Protein AF-A0A914URK9-F1 (afdb_monomer_lite)

Sequence (230 aa):
AKKVTYDPRVRARSVTLAGEDFNPSGTLSGGSRGNRTALLEELNAVVENEEKVGDNQRRLNDLKASLNEMRTHRKRFEDLNRRRTELKAQLDVIIVNMQHNPAEVLRNEIAEIEAEIAEHRATVDGSAQERATLQTKIAELEDRKKNEKAFHEKEKKDAEKQLKTAEKAYEALKDGQKTSKATLDMLRQEVDTLRTSLEEDKQEVEAANEAVRQAVQKADDLKKDTLAAE

Organism: NCBI:txid2011161

Foldseek 3Di:
DVVQCCDPVRVDWDADPQGWTDHNVGDTDDDRPPDPVVVVVVVVVVVVVVVVVVVVVVVVVVVVVVVVVVVVVVVVVVVVVVVVVVVVVVVVVVVVCVCVPPVVVVVVVVVVVVVVVVVVVVVVVVVVVVVVVVVVVVVVVVVCVVCVV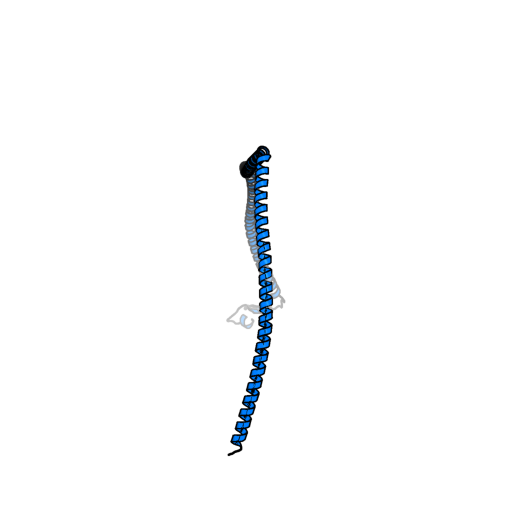VVVVVVVVVVVVVVVVVVVVVVVVVVVVVVVVVVVVVVVVVVVVVVVVVVVVVVVVVVVVVVVVVVVVVVVVVVVVVVVVD

InterPro domains:
  IPR036277 SMCs flexible hinge superfamily [SSF75553] (1-48)

Secondary structure (DSSP, 8-state):
-HHHHT-TTT---EE-TT--EE-TTS-EE----TTHHHHHHHHHHHHHHHHHHHHHHHHHHHHHHHHHHHHHHHHHHHHHHHHHHHHHHHHHHHHHHHHT-HHHHHHHHHHHHHHHHHHHHHHHHHHHHHHHHHHHHHHHHHHHHHTHHHHHHHHHHHHHHHHHHHHHHHHHHHHHHHHHHHHHHHHHHHHHHHHHHHHHHHHHHHHHHHHHHHHHHHHHHHHHHHHTT-

Structure (mmCIF, N/CA/C/O backbone):
data_AF-A0A914URK9-F1
#
_entry.id   AF-A0A914URK9-F1
#
loop_
_atom_site.group_PDB
_atom_site.id
_atom_site.type_symbol
_atom_site.label_atom_id
_atom_site.label_alt_id
_atom_site.label_comp_id
_atom_site.label_asym_id
_atom_site.label_entity_id
_atom_site.label_seq_id
_atom_site.pdbx_PDB_ins_code
_atom_site.Cartn_x
_atom_site.Cartn_y
_atom_site.Cartn_z
_atom_site.occupancy
_atom_site.B_iso_or_equiv
_atom_site.auth_seq_id
_atom_site.auth_comp_id
_atom_site.auth_asym_id
_atom_site.auth_atom_id
_atom_site.pdbx_PDB_model_num
ATOM 1 N N . ALA A 1 1 ? 38.500 -33.196 -89.914 1.00 77.31 1 ALA A N 1
ATOM 2 C CA . ALA A 1 1 ? 39.413 -32.082 -90.245 1.00 77.31 1 ALA A CA 1
ATOM 3 C C . ALA A 1 1 ? 39.926 -32.183 -91.683 1.00 77.31 1 ALA A C 1
ATOM 5 O O . ALA A 1 1 ? 39.300 -31.586 -92.542 1.00 77.31 1 ALA A O 1
ATOM 6 N N . LYS A 1 2 ? 40.935 -33.015 -92.001 1.00 80.81 2 LYS A N 1
ATOM 7 C CA . LYS A 1 2 ? 41.579 -33.076 -93.337 1.00 80.81 2 LYS A CA 1
ATOM 8 C C . LYS A 1 2 ? 40.625 -33.130 -94.546 1.00 80.81 2 LYS A C 1
ATOM 10 O O . LYS A 1 2 ? 40.794 -32.354 -95.477 1.00 80.81 2 LYS A O 1
ATOM 15 N N . LYS A 1 3 ? 39.615 -34.012 -94.527 1.00 83.25 3 LYS A N 1
ATOM 16 C CA . LYS A 1 3 ? 38.632 -34.120 -95.626 1.00 83.25 3 LYS A CA 1
ATOM 17 C C . LYS A 1 3 ? 37.820 -32.835 -95.831 1.00 83.25 3 LYS A C 1
ATOM 19 O O . LYS A 1 3 ? 37.539 -32.488 -96.961 1.00 83.25 3 LYS A O 1
ATOM 24 N N . VAL A 1 4 ? 37.479 -32.136 -94.749 1.00 85.19 4 VAL A N 1
ATOM 25 C CA . VAL A 1 4 ? 36.659 -30.913 -94.777 1.00 85.19 4 VAL A CA 1
ATOM 26 C C . VAL A 1 4 ? 37.500 -29.699 -95.181 1.00 85.19 4 VAL A C 1
ATOM 28 O O . VAL A 1 4 ? 37.052 -28.875 -95.969 1.00 85.19 4 VAL A O 1
ATOM 31 N N . THR A 1 5 ? 38.741 -29.604 -94.699 1.00 86.12 5 THR A N 1
ATOM 32 C CA . THR A 1 5 ? 39.645 -28.482 -95.005 1.00 86.12 5 THR A CA 1
ATOM 33 C C . THR A 1 5 ? 40.038 -28.415 -96.480 1.00 86.12 5 THR A C 1
ATOM 35 O O . THR A 1 5 ? 40.134 -27.323 -97.033 1.00 86.12 5 THR A O 1
ATOM 38 N N . TYR A 1 6 ? 40.271 -29.566 -97.118 1.00 84.75 6 TYR A N 1
ATOM 39 C CA . TYR A 1 6 ? 40.727 -29.639 -98.511 1.00 84.75 6 TYR A CA 1
ATOM 40 C C . TYR A 1 6 ? 39.606 -29.948 -99.514 1.00 84.75 6 TYR A C 1
ATOM 42 O O . TYR A 1 6 ? 39.887 -30.093 -100.703 1.00 84.75 6 TYR A O 1
ATOM 50 N N . ASP A 1 7 ? 38.348 -30.027 -99.066 1.00 87.12 7 ASP A N 1
ATOM 51 C CA . ASP A 1 7 ? 37.211 -30.097 -99.983 1.00 87.12 7 ASP A CA 1
ATOM 52 C C . ASP A 1 7 ? 37.105 -28.768 -100.763 1.00 87.12 7 ASP A C 1
ATOM 54 O O . ASP A 1 7 ? 37.028 -27.703 -100.132 1.00 87.12 7 ASP A O 1
ATOM 58 N N . PRO A 1 8 ? 37.096 -28.789 -102.112 1.00 81.62 8 PRO A N 1
ATOM 59 C CA . PRO A 1 8 ? 37.066 -27.583 -102.941 1.00 81.62 8 PRO A CA 1
ATOM 60 C C . PRO A 1 8 ? 35.863 -26.670 -102.689 1.00 81.62 8 PRO A C 1
ATOM 62 O O . PRO A 1 8 ? 35.952 -25.475 -102.962 1.00 81.62 8 PRO A O 1
ATOM 65 N N . ARG A 1 9 ? 34.747 -27.218 -102.187 1.00 86.12 9 ARG A N 1
ATOM 66 C CA . ARG A 1 9 ? 33.520 -26.462 -101.903 1.00 86.12 9 ARG A CA 1
ATOM 67 C C . ARG A 1 9 ? 33.527 -25.814 -100.520 1.00 86.12 9 ARG A C 1
ATOM 69 O O . ARG A 1 9 ? 32.792 -24.855 -100.322 1.00 86.12 9 ARG A O 1
ATOM 76 N N . VAL A 1 10 ? 34.318 -26.329 -99.574 1.00 85.00 10 VAL A N 1
ATOM 77 C CA . VAL A 1 10 ? 34.291 -25.884 -98.168 1.00 85.00 10 VAL A CA 1
ATOM 78 C C . VAL A 1 10 ? 35.500 -25.022 -97.811 1.00 85.00 10 VAL A C 1
ATOM 80 O O . VAL A 1 10 ? 35.311 -23.948 -97.251 1.00 85.00 10 VAL A O 1
ATOM 83 N N . ARG A 1 11 ? 36.730 -25.471 -98.118 1.00 81.56 11 ARG A N 1
ATOM 84 C CA . ARG A 1 11 ? 37.992 -24.737 -97.865 1.00 81.56 11 ARG A CA 1
ATOM 85 C C . ARG A 1 11 ? 38.027 -23.947 -96.538 1.00 81.56 11 ARG A C 1
ATOM 87 O O . ARG A 1 11 ? 38.400 -22.777 -96.511 1.00 81.56 11 ARG A O 1
ATOM 94 N N . ALA A 1 12 ? 37.675 -24.586 -95.422 1.00 86.00 12 ALA A N 1
ATOM 95 C CA . ALA A 1 12 ? 37.678 -23.958 -94.097 1.00 86.00 12 ALA A CA 1
ATOM 96 C C . ALA A 1 12 ? 38.857 -24.438 -93.236 1.00 86.00 12 ALA A C 1
ATOM 98 O O . ALA A 1 12 ? 39.153 -25.637 -93.190 1.00 86.00 12 ALA A O 1
ATOM 99 N N . ARG A 1 13 ? 39.506 -23.520 -92.504 1.00 86.75 13 ARG A N 1
ATOM 100 C CA . ARG A 1 13 ? 40.519 -23.875 -91.495 1.00 86.75 13 ARG A CA 1
ATOM 101 C C . ARG A 1 13 ? 39.876 -24.757 -90.428 1.00 86.75 13 ARG A C 1
ATOM 103 O O . ARG A 1 13 ? 38.805 -24.436 -89.922 1.00 86.75 13 ARG A O 1
ATOM 110 N N . SER A 1 14 ? 40.495 -25.888 -90.113 1.00 85.25 14 SER A N 1
ATOM 111 C CA . SER A 1 14 ? 39.971 -26.837 -89.127 1.00 85.25 14 SER A CA 1
ATOM 112 C C . SER A 1 14 ? 41.058 -27.214 -88.138 1.00 85.25 14 SER A C 1
ATOM 114 O O . SER A 1 14 ? 42.158 -27.569 -88.545 1.00 85.25 14 SER A O 1
ATOM 116 N N . VAL A 1 15 ? 40.725 -27.208 -86.852 1.00 82.38 15 VAL A N 1
ATOM 117 C CA . VAL A 1 15 ? 41.624 -27.652 -85.784 1.00 82.38 15 VAL A CA 1
ATOM 118 C C . VAL A 1 15 ? 41.083 -28.962 -85.211 1.00 82.38 15 VAL A C 1
ATOM 120 O O . VAL A 1 15 ? 39.877 -29.086 -84.995 1.00 82.38 15 VAL A O 1
ATOM 123 N N . THR A 1 16 ? 41.928 -29.978 -85.041 1.00 80.75 16 THR A N 1
ATOM 124 C CA . THR A 1 16 ? 41.516 -31.248 -84.412 1.00 80.75 16 THR A CA 1
ATOM 125 C C . THR A 1 16 ? 41.473 -31.112 -82.891 1.00 80.75 16 THR A C 1
ATOM 127 O O . THR A 1 16 ? 42.106 -30.227 -82.325 1.00 80.75 16 THR A O 1
ATOM 130 N N . LEU A 1 17 ? 40.769 -32.020 -82.203 1.00 76.94 17 LEU A N 1
ATOM 131 C CA . LEU A 1 17 ? 40.730 -32.051 -80.732 1.00 76.94 17 LEU A CA 1
ATOM 132 C C . LEU A 1 17 ? 42.132 -32.203 -80.104 1.00 76.94 17 LEU A C 1
ATOM 134 O O . LEU A 1 17 ? 42.376 -31.704 -79.014 1.00 76.94 17 LEU A O 1
ATOM 138 N N . ALA A 1 18 ? 43.067 -32.840 -80.819 1.00 73.06 18 ALA A N 1
ATOM 139 C CA . ALA A 1 18 ? 44.470 -32.970 -80.422 1.00 73.06 18 ALA A CA 1
ATOM 140 C C . ALA A 1 18 ? 45.316 -31.701 -80.691 1.00 73.06 18 ALA A C 1
ATOM 142 O O . ALA A 1 18 ? 46.506 -31.683 -80.385 1.00 73.06 18 ALA A O 1
ATOM 143 N N . GLY A 1 19 ? 44.724 -30.641 -81.257 1.00 74.81 19 GLY A N 1
ATOM 144 C CA . GLY A 1 19 ? 45.376 -29.351 -81.494 1.00 74.81 19 GLY A CA 1
ATOM 145 C C . GLY A 1 19 ? 46.138 -29.230 -82.817 1.00 74.81 19 GLY A C 1
ATOM 146 O O . GLY A 1 19 ? 46.915 -28.288 -82.975 1.00 74.81 19 GLY A O 1
ATOM 147 N N . GLU A 1 20 ? 45.934 -30.147 -83.767 1.00 79.50 20 GLU A N 1
ATOM 148 C CA . GLU A 1 20 ? 46.528 -30.046 -85.105 1.00 79.50 20 GLU A CA 1
ATOM 149 C C . GLU A 1 20 ? 45.736 -29.056 -85.960 1.00 79.50 20 GLU A C 1
ATOM 151 O O . GLU A 1 20 ? 44.512 -29.160 -86.071 1.00 79.50 20 GLU A O 1
ATOM 156 N N . ASP A 1 21 ? 46.434 -28.121 -86.595 1.00 83.81 21 ASP A N 1
ATOM 157 C CA . ASP A 1 21 ? 45.830 -27.071 -87.410 1.00 83.81 21 ASP A CA 1
ATOM 158 C C . ASP A 1 21 ? 45.952 -27.400 -88.902 1.00 83.81 21 ASP A C 1
ATOM 160 O O . ASP A 1 21 ? 47.055 -27.565 -89.435 1.00 83.81 21 ASP A O 1
ATOM 164 N N . PHE A 1 22 ? 44.805 -27.497 -89.571 1.00 82.19 22 PHE A N 1
ATOM 165 C CA . PHE A 1 22 ? 44.685 -27.756 -90.999 1.00 82.19 22 PHE A CA 1
ATOM 166 C C . PHE A 1 22 ? 44.226 -26.479 -91.702 1.00 82.19 22 PHE A C 1
ATOM 168 O O . PHE A 1 22 ? 43.088 -26.032 -91.526 1.00 82.19 22 PHE A O 1
ATOM 175 N N . ASN A 1 23 ? 45.095 -25.924 -92.548 1.00 85.12 23 ASN A N 1
ATOM 176 C CA . ASN A 1 23 ? 44.805 -24.746 -93.358 1.00 85.12 23 ASN A CA 1
ATOM 177 C C . ASN A 1 23 ? 44.586 -25.139 -94.840 1.00 85.12 23 ASN A C 1
ATOM 179 O O . ASN A 1 23 ? 45.409 -25.876 -95.389 1.00 85.12 23 ASN A O 1
ATOM 183 N N . PRO A 1 24 ? 43.535 -24.635 -95.521 1.00 82.94 24 PRO A N 1
ATOM 184 C CA . PRO A 1 24 ? 43.298 -24.872 -96.951 1.00 82.94 24 PRO A CA 1
ATOM 185 C C . PRO A 1 24 ? 44.474 -24.505 -97.867 1.00 82.94 24 PRO A C 1
ATOM 187 O O . PRO A 1 24 ? 44.585 -25.057 -98.960 1.00 82.94 24 PRO A O 1
ATOM 190 N N . SER A 1 25 ? 45.366 -23.614 -97.417 1.00 82.00 25 SER A N 1
ATOM 191 C CA . SER A 1 25 ? 46.597 -23.222 -98.120 1.00 82.00 25 SER A CA 1
ATOM 192 C C . SER A 1 25 ? 47.706 -24.289 -98.104 1.00 82.00 25 SER A C 1
ATOM 194 O O . SER A 1 25 ? 48.793 -24.043 -98.617 1.00 82.00 25 SER A O 1
ATOM 196 N N . GLY A 1 26 ? 47.464 -25.469 -97.521 1.00 72.75 26 GLY A N 1
ATOM 197 C CA . GLY A 1 26 ? 48.396 -26.605 -97.547 1.00 72.75 26 GLY A CA 1
ATOM 198 C C . GLY A 1 26 ? 49.393 -26.646 -96.388 1.00 72.75 26 GLY A C 1
ATOM 199 O O . GLY A 1 26 ? 50.239 -27.535 -96.334 1.00 72.75 26 GLY A O 1
ATOM 200 N N . THR A 1 27 ? 49.298 -25.717 -95.437 1.00 74.12 27 THR A N 1
ATOM 201 C CA . THR A 1 27 ? 50.119 -25.733 -94.223 1.00 74.12 27 THR A CA 1
ATOM 202 C C . THR A 1 27 ? 49.479 -26.654 -93.182 1.00 74.12 27 THR A C 1
ATOM 204 O O . THR A 1 27 ? 48.373 -26.390 -92.709 1.00 74.12 27 THR A O 1
ATOM 207 N N . LEU A 1 28 ? 50.181 -27.733 -92.829 1.00 72.00 28 LEU A N 1
ATOM 208 C CA . LEU A 1 28 ? 49.845 -28.614 -91.711 1.00 72.00 28 LEU A CA 1
ATOM 209 C C . LEU A 1 28 ? 50.834 -28.345 -90.577 1.00 72.00 28 LEU A C 1
ATOM 211 O O . LEU A 1 28 ? 52.013 -28.672 -90.700 1.00 72.00 28 LEU A O 1
ATOM 215 N N . SER A 1 29 ? 50.372 -27.758 -89.474 1.00 70.12 29 SER A N 1
ATOM 216 C CA . SER A 1 29 ? 51.196 -27.660 -88.266 1.00 70.12 29 SER A CA 1
ATOM 217 C C . SER A 1 29 ? 50.962 -28.911 -87.422 1.00 70.12 29 SER A C 1
ATOM 219 O O . SER A 1 29 ? 49.981 -29.002 -86.686 1.00 70.12 29 SER A O 1
ATOM 221 N N . GLY A 1 30 ? 51.833 -29.907 -87.603 1.00 62.69 30 GLY A N 1
ATOM 222 C CA . GLY A 1 30 ? 51.825 -31.165 -86.861 1.00 62.69 30 GLY A CA 1
ATOM 223 C C . GLY A 1 30 ? 52.974 -31.202 -85.862 1.00 62.69 30 GLY A C 1
ATOM 224 O O . GLY A 1 30 ? 54.133 -31.334 -86.243 1.00 62.69 30 GLY A O 1
ATOM 225 N N . GLY A 1 31 ? 52.655 -31.081 -84.580 1.00 63.09 31 GLY A N 1
ATOM 226 C CA . GLY A 1 31 ? 53.606 -31.248 -83.492 1.00 63.09 31 GLY A CA 1
ATOM 227 C C . GLY A 1 31 ? 52.843 -31.427 -82.193 1.00 63.09 31 GLY A C 1
ATOM 228 O O . GLY A 1 31 ? 52.039 -30.569 -81.835 1.00 63.09 31 GLY A O 1
ATOM 229 N N . SER A 1 32 ? 53.082 -32.542 -81.501 1.00 58.22 32 SER A N 1
ATOM 230 C CA . SER A 1 32 ? 52.500 -32.833 -80.190 1.00 58.22 32 SER A CA 1
ATOM 231 C C . SER A 1 32 ? 53.001 -31.815 -79.162 1.00 58.22 32 SER A C 1
ATOM 233 O O . SER A 1 32 ? 53.975 -32.050 -78.448 1.00 58.22 32 SER A O 1
ATOM 235 N N . ARG A 1 33 ? 52.341 -30.658 -79.079 1.00 59.72 33 ARG A N 1
ATOM 236 C CA . ARG A 1 33 ? 52.461 -29.757 -77.932 1.00 59.72 33 ARG A CA 1
ATOM 237 C C . ARG A 1 33 ? 51.463 -30.248 -76.893 1.00 59.72 33 ARG A C 1
ATOM 239 O O . ARG A 1 33 ? 50.328 -29.779 -76.852 1.00 59.72 33 ARG A O 1
ATOM 246 N N . GLY A 1 34 ? 51.878 -31.241 -76.108 1.00 60.41 34 GLY A N 1
ATOM 247 C CA . GLY A 1 34 ? 51.103 -31.696 -74.959 1.00 60.41 34 GLY A CA 1
ATOM 248 C C . GLY A 1 34 ? 50.767 -30.505 -74.058 1.00 60.41 34 GLY A C 1
ATOM 249 O O . GLY A 1 34 ? 51.631 -29.670 -73.795 1.00 60.41 34 GLY A O 1
ATOM 250 N N . ASN A 1 35 ? 49.515 -30.435 -73.606 1.00 59.50 35 ASN A N 1
ATOM 251 C CA . ASN A 1 35 ? 49.032 -29.534 -72.553 1.00 59.50 35 ASN A CA 1
ATOM 252 C C . ASN A 1 35 ? 48.717 -28.056 -72.867 1.00 59.50 35 ASN A C 1
ATOM 254 O O . ASN A 1 35 ? 48.683 -27.237 -71.954 1.00 59.50 35 ASN A O 1
ATOM 258 N N . ARG A 1 36 ? 48.356 -27.677 -74.103 1.00 62.00 36 ARG A N 1
ATOM 259 C CA . ARG A 1 36 ? 47.738 -26.343 -74.326 1.00 62.00 36 ARG A CA 1
ATOM 260 C C . ARG A 1 36 ? 46.361 -26.174 -73.665 1.00 62.00 36 ARG A C 1
ATOM 262 O O . ARG A 1 36 ? 45.993 -25.051 -73.341 1.00 62.00 36 ARG A O 1
ATOM 269 N N . THR A 1 37 ? 45.624 -27.264 -73.460 1.00 63.25 37 THR A N 1
ATOM 270 C CA . THR A 1 37 ? 44.297 -27.258 -72.823 1.00 63.25 37 THR A CA 1
ATOM 271 C C . THR A 1 37 ? 44.373 -26.841 -71.352 1.00 63.25 37 THR A C 1
ATOM 273 O O . THR A 1 37 ? 43.572 -26.021 -70.923 1.00 63.25 37 THR A O 1
ATOM 276 N N . ALA A 1 38 ? 45.403 -27.292 -70.626 1.00 73.50 38 ALA A N 1
ATOM 277 C CA . ALA A 1 38 ? 45.603 -26.973 -69.210 1.00 73.50 38 ALA A CA 1
ATOM 278 C C . ALA A 1 38 ? 45.794 -25.465 -68.955 1.00 73.50 38 ALA A C 1
ATOM 280 O O . ALA A 1 38 ? 45.244 -24.930 -68.003 1.00 73.50 38 ALA A O 1
ATOM 281 N N . LEU A 1 39 ? 46.496 -24.750 -69.844 1.00 82.19 39 LEU A N 1
ATOM 282 C CA . LEU A 1 39 ? 46.701 -23.302 -69.698 1.00 82.19 39 LEU A CA 1
ATOM 283 C C . LEU A 1 39 ? 45.403 -22.500 -69.906 1.00 82.19 39 LEU A C 1
ATOM 285 O O . LEU A 1 39 ? 45.195 -21.481 -69.256 1.00 82.19 39 LEU A O 1
ATOM 289 N N . LEU A 1 40 ? 44.528 -22.937 -70.819 1.00 84.50 40 LEU A N 1
ATOM 290 C CA . LEU A 1 40 ? 43.224 -22.294 -71.020 1.00 84.50 40 LEU A CA 1
ATOM 291 C C . LEU A 1 40 ? 42.261 -22.600 -69.868 1.00 84.50 40 LEU A C 1
ATOM 293 O O . LEU A 1 40 ? 41.486 -21.730 -69.487 1.00 84.50 40 LEU A O 1
ATOM 297 N N . GLU A 1 41 ? 42.328 -23.803 -69.295 1.00 86.00 41 GLU A N 1
ATOM 298 C CA . GLU A 1 41 ? 41.587 -24.162 -68.080 1.00 86.00 41 GLU A CA 1
ATOM 299 C C . GLU A 1 41 ? 42.050 -23.333 -66.873 1.00 86.00 41 GLU A C 1
ATOM 301 O O . GLU A 1 41 ? 41.216 -22.771 -66.165 1.00 86.00 41 GLU A O 1
ATOM 306 N N . GLU A 1 42 ? 43.363 -23.172 -66.682 1.00 87.75 42 GLU A N 1
ATOM 307 C CA . GLU A 1 42 ? 43.931 -22.286 -65.659 1.00 87.75 42 GLU A CA 1
ATOM 308 C C . GLU A 1 42 ? 43.533 -20.821 -65.887 1.00 87.75 42 GLU A C 1
ATOM 310 O O . GLU A 1 42 ? 43.149 -20.136 -64.941 1.00 87.75 42 GLU A O 1
ATOM 315 N N . LEU A 1 43 ? 43.561 -20.340 -67.136 1.00 91.12 43 LEU A N 1
ATOM 316 C CA . LEU A 1 43 ? 43.129 -18.983 -67.472 1.00 91.12 43 LEU A CA 1
ATOM 317 C C . LEU A 1 43 ? 41.639 -18.772 -67.174 1.00 91.12 43 LEU A C 1
ATOM 319 O O . LEU A 1 43 ? 41.281 -17.756 -66.584 1.00 91.12 43 LEU A O 1
ATOM 323 N N . ASN A 1 44 ? 40.781 -19.732 -67.527 1.00 90.38 44 ASN A N 1
ATOM 324 C CA . ASN A 1 44 ? 39.359 -19.681 -67.189 1.00 90.38 44 ASN A CA 1
ATOM 325 C C . ASN A 1 44 ? 39.156 -19.650 -65.668 1.00 90.38 44 ASN A C 1
ATOM 327 O O . ASN A 1 44 ? 38.374 -18.841 -65.177 1.00 90.38 44 ASN A O 1
ATOM 331 N N . ALA A 1 45 ? 39.907 -20.457 -64.910 1.00 92.69 45 ALA A N 1
ATOM 332 C CA . ALA A 1 45 ? 39.851 -20.439 -63.450 1.00 92.69 45 ALA A CA 1
ATOM 333 C C . ALA A 1 45 ? 40.287 -19.083 -62.864 1.00 92.69 45 ALA A C 1
ATOM 335 O O . ALA A 1 45 ? 39.700 -18.618 -61.887 1.00 92.69 45 ALA A O 1
ATOM 336 N N . VAL A 1 46 ? 41.293 -18.425 -63.453 1.00 94.44 46 VAL A N 1
ATOM 337 C CA . VAL A 1 46 ? 41.704 -17.067 -63.058 1.00 94.44 46 VAL A CA 1
ATOM 338 C C . VAL A 1 46 ? 40.592 -16.059 -63.339 1.00 94.44 46 VAL A C 1
ATOM 340 O O . VAL A 1 46 ? 40.237 -15.314 -62.430 1.00 94.44 46 VAL A O 1
ATOM 343 N N . VAL A 1 47 ? 39.995 -16.078 -64.535 1.00 94.88 47 VAL A N 1
ATOM 344 C CA . VAL A 1 47 ? 38.889 -15.175 -64.903 1.00 94.88 47 VAL A CA 1
ATOM 345 C C . VAL A 1 47 ? 37.691 -15.359 -63.966 1.00 94.88 47 VAL A C 1
ATOM 347 O O . VAL A 1 47 ? 37.187 -14.382 -63.416 1.00 94.88 47 VAL A O 1
ATOM 350 N N . GLU A 1 48 ? 37.281 -16.599 -63.687 1.00 95.69 48 GLU A N 1
ATOM 351 C CA . GLU A 1 48 ? 36.199 -16.875 -62.733 1.00 95.69 48 GLU A CA 1
ATOM 352 C C . GLU A 1 48 ? 36.517 -16.374 -61.318 1.00 95.69 48 GLU A C 1
ATOM 354 O O . GLU A 1 48 ? 35.634 -15.923 -60.585 1.00 95.69 48 GLU A O 1
ATOM 359 N N . ASN A 1 49 ? 37.775 -16.485 -60.888 1.00 95.19 49 ASN A N 1
ATOM 360 C CA . ASN A 1 49 ? 38.193 -15.996 -59.580 1.00 95.19 49 ASN A CA 1
ATOM 361 C C . ASN A 1 49 ? 38.229 -14.466 -59.532 1.00 95.19 49 ASN A C 1
ATOM 363 O O . ASN A 1 49 ? 37.834 -13.897 -58.516 1.00 95.19 49 ASN A O 1
ATOM 367 N N . GLU A 1 50 ? 38.635 -13.795 -60.609 1.00 95.81 50 GLU A N 1
ATOM 368 C CA . GLU A 1 50 ? 38.558 -12.336 -60.722 1.00 95.81 50 GLU A CA 1
ATOM 369 C C . GLU A 1 50 ? 37.109 -11.841 -60.654 1.00 95.81 50 GLU A C 1
ATOM 371 O O . GLU A 1 50 ? 36.820 -10.901 -59.907 1.00 95.81 50 GLU A O 1
ATOM 376 N N . GLU A 1 51 ? 36.177 -12.512 -61.337 1.00 96.19 51 GLU A N 1
ATOM 377 C CA . GLU A 1 51 ? 34.743 -12.213 -61.240 1.00 96.19 51 GLU A CA 1
ATOM 378 C C . GLU A 1 51 ? 34.228 -12.386 -59.804 1.00 96.19 51 GLU A C 1
ATOM 380 O O . GLU A 1 51 ? 33.608 -11.474 -59.249 1.00 96.19 51 GLU A O 1
ATOM 385 N N . LYS A 1 52 ? 34.566 -13.504 -59.143 1.00 96.81 52 LYS A N 1
ATOM 386 C CA . LYS A 1 52 ? 34.206 -13.752 -57.732 1.00 96.81 52 LYS A CA 1
ATOM 387 C C . LYS A 1 52 ? 34.783 -12.693 -56.794 1.00 96.81 52 LYS A C 1
ATOM 389 O O . LYS A 1 52 ? 34.112 -12.281 -55.846 1.00 96.81 52 LYS A O 1
ATOM 394 N N . VAL A 1 53 ? 36.019 -12.251 -57.021 1.00 97.06 53 VAL A N 1
ATOM 395 C CA . VAL A 1 53 ? 36.644 -11.171 -56.243 1.00 97.06 53 VAL A CA 1
ATOM 396 C C . VAL A 1 53 ? 35.892 -9.859 -56.459 1.00 97.06 53 VAL A C 1
ATOM 398 O O . VAL A 1 53 ? 35.582 -9.176 -55.481 1.00 97.06 53 VAL A O 1
ATOM 401 N N . GLY A 1 54 ? 35.533 -9.536 -57.703 1.00 97.06 54 GLY A N 1
ATOM 402 C CA . GLY A 1 54 ? 34.725 -8.364 -58.036 1.00 97.06 54 GLY A CA 1
ATOM 403 C C . GLY A 1 54 ? 33.366 -8.367 -57.332 1.00 97.06 54 GLY A C 1
ATOM 404 O O . GLY A 1 54 ? 32.993 -7.377 -56.695 1.00 97.06 54 GLY A O 1
ATOM 405 N N . ASP A 1 55 ? 32.657 -9.492 -57.369 1.00 97.19 55 ASP A N 1
ATOM 406 C CA . ASP A 1 55 ? 31.359 -9.656 -56.709 1.00 97.19 55 ASP A CA 1
ATOM 407 C C . ASP A 1 55 ? 31.462 -9.565 -55.185 1.00 97.19 55 ASP A C 1
ATOM 409 O O . ASP A 1 55 ? 30.669 -8.873 -54.539 1.00 97.19 55 ASP A O 1
ATOM 413 N N . ASN A 1 56 ? 32.468 -10.210 -54.590 1.00 97.25 56 ASN A N 1
ATOM 414 C CA . ASN A 1 56 ? 32.716 -10.118 -53.154 1.00 97.25 56 ASN A CA 1
ATOM 415 C C . ASN A 1 56 ? 33.061 -8.687 -52.732 1.00 97.25 56 ASN A C 1
ATOM 417 O O . ASN A 1 56 ? 32.589 -8.226 -51.692 1.00 97.25 56 ASN A O 1
ATOM 421 N N . GLN A 1 57 ? 33.827 -7.956 -53.544 1.00 97.19 57 GLN A N 1
ATOM 422 C CA . GLN A 1 57 ? 34.158 -6.562 -53.267 1.00 97.19 57 GLN A CA 1
ATOM 423 C C . GLN A 1 57 ? 32.919 -5.659 -53.331 1.00 97.19 57 GLN A C 1
ATOM 425 O O . GLN A 1 57 ? 32.769 -4.779 -52.480 1.00 97.19 57 GLN A O 1
ATOM 430 N N . ARG A 1 58 ? 32.008 -5.890 -54.287 1.00 97.19 58 ARG A N 1
ATOM 431 C CA . ARG A 1 58 ? 30.714 -5.187 -54.357 1.00 97.19 58 ARG A CA 1
ATOM 432 C C . ARG A 1 58 ? 29.874 -5.459 -53.112 1.00 97.19 58 ARG A C 1
ATOM 434 O O . ARG A 1 58 ? 29.521 -4.517 -52.412 1.00 97.19 58 ARG A O 1
ATOM 441 N N . ARG A 1 59 ? 29.682 -6.734 -52.752 1.00 97.31 59 ARG A N 1
ATOM 442 C CA . ARG A 1 59 ? 28.946 -7.130 -51.536 1.00 97.31 59 ARG A CA 1
ATOM 443 C C . ARG A 1 59 ? 29.543 -6.526 -50.268 1.00 97.31 59 ARG A C 1
ATOM 445 O O . ARG A 1 59 ? 28.814 -6.081 -49.387 1.00 97.31 59 ARG A O 1
ATOM 452 N N . LEU A 1 60 ? 30.871 -6.495 -50.165 1.00 97.38 60 LEU A N 1
ATOM 453 C CA . LEU A 1 60 ? 31.569 -5.887 -49.037 1.00 97.38 60 LEU A CA 1
ATOM 454 C C . LEU A 1 60 ? 31.315 -4.374 -48.965 1.00 97.38 60 LEU A C 1
ATOM 456 O O . LEU A 1 60 ? 31.142 -3.835 -47.872 1.00 97.38 60 LEU A O 1
ATOM 460 N N . ASN A 1 61 ? 31.282 -3.687 -50.106 1.00 97.19 61 ASN A N 1
ATOM 461 C CA . ASN A 1 61 ? 30.972 -2.261 -50.159 1.00 97.19 61 ASN A CA 1
ATOM 462 C C . ASN A 1 61 ? 29.509 -1.986 -49.776 1.00 97.19 61 ASN A C 1
ATOM 464 O O . ASN A 1 61 ? 29.268 -1.088 -48.968 1.00 97.19 61 ASN A O 1
ATOM 468 N N . ASP A 1 62 ? 28.566 -2.799 -50.252 1.00 97.12 62 ASP A N 1
ATOM 469 C CA . ASP A 1 62 ? 27.144 -2.690 -49.898 1.00 97.12 62 ASP A CA 1
ATOM 470 C C . ASP A 1 62 ? 26.923 -2.921 -48.394 1.00 97.12 62 ASP A C 1
ATOM 472 O O . ASP A 1 62 ? 26.253 -2.137 -47.716 1.00 97.12 62 ASP A O 1
ATOM 476 N N . LEU A 1 63 ? 27.571 -3.945 -47.827 1.00 97.06 63 LEU A N 1
ATOM 477 C CA . LEU A 1 63 ? 27.545 -4.212 -46.386 1.00 97.06 63 LEU A CA 1
ATOM 478 C C . LEU A 1 63 ? 28.149 -3.061 -45.576 1.00 97.06 63 LEU A C 1
ATOM 480 O O . LEU A 1 63 ? 27.611 -2.692 -44.533 1.00 97.06 63 LEU A O 1
ATOM 484 N N . LYS A 1 64 ? 29.250 -2.461 -46.044 1.00 96.56 64 LYS A N 1
ATOM 485 C CA . LYS A 1 64 ? 29.850 -1.284 -45.395 1.00 96.56 64 LYS A CA 1
ATOM 486 C C . LYS A 1 64 ? 28.915 -0.075 -45.434 1.00 96.56 64 LYS A C 1
ATOM 488 O O . LYS A 1 64 ? 28.853 0.653 -44.441 1.00 96.56 64 LYS A O 1
ATOM 493 N N . ALA A 1 65 ? 28.199 0.137 -46.538 1.00 95.44 65 ALA A N 1
ATOM 494 C CA . ALA A 1 65 ? 27.211 1.205 -46.655 1.00 95.44 65 ALA A CA 1
ATOM 495 C C . ALA A 1 65 ? 26.064 1.005 -45.651 1.00 95.44 65 ALA A C 1
ATOM 497 O O . ALA A 1 65 ? 25.823 1.884 -44.822 1.00 95.44 65 ALA A O 1
ATOM 498 N N . SER A 1 66 ? 25.467 -0.190 -45.616 1.00 95.94 66 SER A N 1
ATOM 499 C CA . SER A 1 66 ? 24.405 -0.537 -44.661 1.00 95.94 66 SER A CA 1
ATOM 500 C C . SER A 1 66 ? 24.866 -0.434 -43.198 1.00 95.94 66 SER A C 1
ATOM 502 O O . SER A 1 66 ? 24.166 0.110 -42.341 1.00 95.94 66 SER A O 1
ATOM 504 N N . LEU A 1 67 ? 26.098 -0.855 -42.894 1.00 96.31 67 LEU A N 1
ATOM 505 C CA . LEU A 1 67 ? 26.671 -0.719 -41.553 1.00 96.31 67 LEU A CA 1
ATOM 506 C C . LEU A 1 67 ? 26.861 0.751 -41.148 1.00 96.31 67 LEU A C 1
ATOM 508 O O . LEU A 1 67 ? 26.665 1.105 -39.982 1.00 96.31 67 LEU A O 1
ATOM 512 N N . ASN A 1 68 ? 27.217 1.627 -42.089 1.00 94.88 68 ASN A N 1
ATOM 513 C CA . ASN A 1 68 ? 27.300 3.063 -41.830 1.00 94.88 68 ASN A CA 1
ATOM 514 C C . ASN A 1 68 ? 25.924 3.691 -41.586 1.00 94.88 68 ASN A C 1
ATOM 516 O O . ASN A 1 68 ? 25.798 4.504 -40.669 1.00 94.88 68 ASN A O 1
ATOM 520 N N . GLU A 1 69 ? 24.890 3.279 -42.318 1.00 94.12 69 GLU A N 1
ATOM 521 C CA . GLU A 1 69 ? 23.512 3.704 -42.047 1.00 94.12 69 GLU A CA 1
ATOM 522 C C . GLU A 1 69 ? 23.075 3.269 -40.643 1.00 94.12 69 GLU A C 1
ATOM 524 O O . GLU A 1 69 ? 22.645 4.099 -39.836 1.00 94.12 69 GLU A O 1
ATOM 529 N N . MET A 1 70 ? 23.304 2.004 -40.276 1.00 95.62 70 MET A N 1
ATOM 530 C CA . MET A 1 70 ? 22.980 1.489 -38.940 1.00 95.62 70 MET A CA 1
ATOM 531 C C . MET A 1 70 ? 23.722 2.211 -37.812 1.00 95.62 70 MET A C 1
ATOM 533 O O . MET A 1 70 ? 23.156 2.419 -36.736 1.00 95.62 70 MET A O 1
ATOM 537 N N . ARG A 1 71 ? 24.960 2.669 -38.037 1.00 95.50 71 ARG A N 1
ATOM 538 C CA . ARG A 1 71 ? 25.687 3.495 -37.055 1.00 95.50 71 ARG A CA 1
ATOM 539 C C . ARG A 1 71 ? 24.959 4.801 -36.744 1.00 95.50 71 ARG A C 1
ATOM 541 O O . ARG A 1 71 ? 24.987 5.238 -35.595 1.00 95.50 71 ARG A O 1
ATOM 548 N N . THR A 1 72 ? 24.300 5.422 -37.723 1.00 93.81 72 THR A N 1
ATOM 549 C CA . THR A 1 72 ? 23.524 6.650 -37.476 1.00 93.81 72 THR A CA 1
ATOM 550 C C . THR A 1 72 ? 22.294 6.374 -36.612 1.00 93.81 72 THR A C 1
ATOM 552 O O . THR A 1 72 ? 22.029 7.118 -35.665 1.00 93.81 72 THR A O 1
ATOM 555 N N . HIS A 1 73 ? 21.598 5.262 -36.863 1.00 94.69 73 HIS A N 1
ATOM 556 C CA . HIS A 1 73 ? 20.475 4.814 -36.040 1.00 94.69 73 HIS A CA 1
ATOM 557 C C . HIS A 1 73 ? 20.912 4.477 -34.616 1.00 94.69 73 HIS A C 1
ATOM 559 O O . HIS A 1 73 ? 20.253 4.891 -33.663 1.00 94.69 73 HIS A O 1
ATOM 565 N N . ARG A 1 74 ? 22.057 3.805 -34.458 1.00 96.00 74 ARG A N 1
ATOM 566 C CA . ARG A 1 74 ? 22.637 3.504 -33.147 1.00 96.00 74 ARG A CA 1
ATOM 567 C C . ARG A 1 74 ? 22.926 4.773 -32.345 1.00 96.00 74 ARG A C 1
ATOM 569 O O . ARG A 1 74 ? 22.535 4.834 -31.187 1.00 96.00 74 ARG A O 1
ATOM 576 N N . LYS A 1 75 ? 23.544 5.791 -32.955 1.00 96.50 75 LYS A N 1
ATOM 577 C CA . LYS A 1 75 ? 23.797 7.079 -32.283 1.00 96.50 75 LYS A CA 1
ATOM 578 C C . LYS A 1 75 ? 22.499 7.730 -31.804 1.00 96.50 75 LYS A C 1
ATOM 580 O O . LYS A 1 75 ? 22.385 8.071 -30.635 1.00 96.50 75 LYS A O 1
ATOM 585 N N . ARG A 1 76 ? 21.481 7.803 -32.673 1.00 96.25 76 ARG A N 1
ATOM 586 C CA . ARG A 1 76 ? 20.156 8.330 -32.294 1.00 96.25 76 ARG A CA 1
ATOM 587 C C . ARG A 1 76 ? 19.525 7.541 -31.147 1.00 96.25 76 ARG A C 1
ATOM 589 O O . ARG A 1 76 ? 18.913 8.132 -30.265 1.00 96.25 76 ARG A O 1
ATOM 596 N N . PHE A 1 77 ? 19.657 6.218 -31.158 1.00 97.12 77 PHE A N 1
ATOM 597 C CA . PHE A 1 77 ? 19.154 5.367 -30.084 1.00 97.12 77 PHE A CA 1
ATOM 598 C C . PHE A 1 77 ? 19.881 5.623 -28.759 1.00 97.12 77 PHE A C 1
ATOM 600 O O . PHE A 1 77 ? 19.227 5.734 -27.725 1.00 97.12 77 PHE A O 1
ATOM 607 N N . GLU A 1 78 ? 21.208 5.749 -28.782 1.00 97.38 78 GLU A N 1
ATOM 608 C CA . GLU A 1 78 ? 22.016 6.083 -27.604 1.00 97.38 78 GLU A CA 1
ATOM 609 C C . GLU A 1 78 ? 21.624 7.460 -27.036 1.00 97.38 78 GLU A C 1
ATOM 611 O O . GLU A 1 78 ? 21.371 7.568 -25.833 1.00 97.38 78 GLU A O 1
ATOM 616 N N . ASP A 1 79 ? 21.447 8.472 -27.892 1.00 97.31 79 ASP A N 1
ATOM 617 C CA . ASP A 1 79 ? 20.994 9.814 -27.495 1.00 97.31 79 ASP A CA 1
ATOM 618 C C . ASP A 1 79 ? 19.591 9.789 -26.864 1.00 97.31 79 ASP A C 1
ATOM 620 O O . ASP A 1 79 ? 19.358 10.375 -25.801 1.00 97.31 79 ASP A O 1
ATOM 624 N N . LEU A 1 80 ? 18.645 9.072 -27.482 1.00 97.69 80 LEU A N 1
ATOM 625 C CA . LEU A 1 80 ? 17.286 8.916 -26.954 1.00 97.69 80 LEU A CA 1
ATOM 626 C C . LEU A 1 80 ? 17.273 8.163 -25.622 1.00 97.69 80 LEU A C 1
ATOM 628 O O . LEU A 1 80 ? 16.555 8.557 -24.702 1.00 97.69 80 LEU A O 1
ATOM 632 N N . ASN A 1 81 ? 18.079 7.109 -25.483 1.00 97.62 81 ASN A N 1
ATOM 633 C CA . ASN A 1 81 ? 18.195 6.368 -24.229 1.00 97.62 81 ASN A CA 1
ATOM 634 C C . ASN A 1 81 ? 18.785 7.222 -23.112 1.00 97.62 81 ASN A C 1
ATOM 636 O O . ASN A 1 81 ? 18.311 7.149 -21.973 1.00 97.62 81 ASN A O 1
ATOM 640 N N . ARG A 1 82 ? 19.793 8.040 -23.426 1.00 97.56 82 ARG A N 1
ATOM 641 C CA . ARG A 1 82 ? 20.362 8.991 -22.474 1.00 97.56 82 ARG A CA 1
ATOM 642 C C . ARG A 1 82 ? 19.292 9.973 -22.007 1.00 97.56 82 ARG A C 1
ATOM 644 O O . ARG A 1 82 ? 19.042 10.060 -20.808 1.00 97.56 82 ARG A O 1
ATOM 651 N N . ARG A 1 83 ? 18.575 10.605 -22.941 1.00 97.56 83 ARG A N 1
ATOM 652 C CA . ARG A 1 83 ? 17.504 11.558 -22.617 1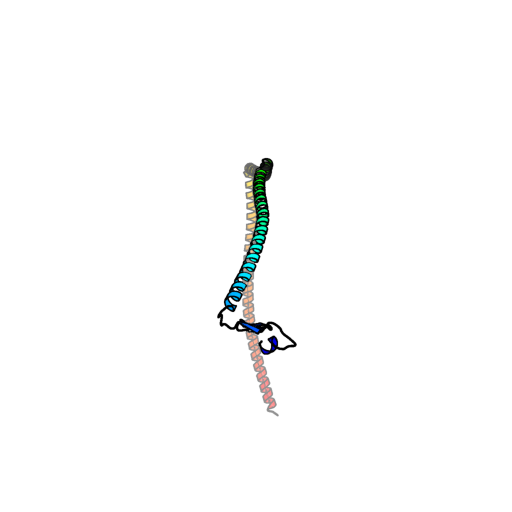.00 97.56 83 ARG A CA 1
ATOM 653 C C . ARG A 1 83 ? 16.369 10.921 -21.818 1.00 97.56 83 ARG A C 1
ATOM 655 O O . ARG A 1 83 ? 15.875 11.520 -20.871 1.00 97.56 83 ARG A O 1
ATOM 662 N N . ARG A 1 84 ? 15.974 9.690 -22.150 1.00 97.31 84 ARG A N 1
ATOM 663 C CA . ARG A 1 84 ? 14.993 8.919 -21.369 1.00 97.31 84 ARG A CA 1
ATOM 664 C C . ARG A 1 84 ? 15.468 8.712 -19.931 1.00 97.31 84 ARG A C 1
ATOM 666 O O . ARG A 1 84 ? 14.675 8.834 -19.007 1.00 97.31 84 ARG A O 1
ATOM 673 N N . THR A 1 85 ? 16.740 8.373 -19.747 1.00 97.50 85 THR A N 1
ATOM 674 C CA . THR A 1 85 ? 17.316 8.125 -18.418 1.00 97.50 85 THR A CA 1
ATOM 675 C C . THR A 1 85 ? 17.369 9.412 -17.594 1.00 97.50 85 THR A C 1
ATOM 677 O O . THR A 1 85 ? 16.985 9.399 -16.430 1.00 97.50 85 THR A O 1
ATOM 680 N N . GLU A 1 86 ? 17.744 10.531 -18.216 1.00 97.38 86 GLU A N 1
ATOM 681 C CA . GLU A 1 86 ? 17.719 11.860 -17.591 1.00 97.38 86 GLU A CA 1
ATOM 682 C C . GLU A 1 86 ? 16.293 12.272 -17.188 1.00 97.38 86 GLU A C 1
ATOM 684 O O . GLU A 1 86 ? 16.070 12.672 -16.048 1.00 97.38 86 GLU A O 1
ATOM 689 N N . LEU A 1 87 ? 15.309 12.105 -18.080 1.00 97.12 87 LEU A N 1
ATOM 690 C CA . LEU A 1 87 ? 13.900 12.397 -17.786 1.00 97.12 87 LEU A CA 1
ATOM 691 C C . LEU A 1 87 ? 13.341 11.509 -16.672 1.00 97.12 87 LEU A C 1
ATOM 693 O O . LEU A 1 87 ? 12.580 11.987 -15.836 1.00 97.12 87 LEU A O 1
ATOM 697 N N . LYS A 1 88 ? 13.724 10.229 -16.638 1.00 97.44 88 LYS A N 1
ATOM 698 C CA . LYS A 1 88 ? 13.314 9.317 -15.569 1.00 97.44 88 LYS A CA 1
ATOM 699 C C . LYS A 1 88 ? 13.873 9.767 -14.218 1.00 97.44 88 LYS A C 1
ATOM 701 O O . LYS A 1 88 ? 13.114 9.867 -13.266 1.00 97.44 88 LYS A O 1
ATOM 706 N N . ALA A 1 89 ? 15.156 10.122 -14.160 1.00 96.69 89 ALA A N 1
ATOM 707 C CA . ALA A 1 89 ? 15.762 10.643 -12.937 1.00 96.69 89 ALA A CA 1
ATOM 708 C C . ALA A 1 89 ? 15.098 11.953 -12.473 1.00 96.69 89 ALA A C 1
ATOM 710 O O . ALA A 1 89 ? 14.851 12.131 -11.284 1.00 96.69 89 ALA A O 1
ATOM 711 N N . GLN A 1 90 ? 14.760 12.858 -13.400 1.00 96.69 90 GLN A N 1
ATOM 712 C CA . GLN A 1 90 ? 14.016 14.082 -13.074 1.00 96.69 90 GLN A CA 1
ATOM 713 C C . GLN A 1 90 ? 12.619 13.777 -12.526 1.00 96.69 90 GLN A C 1
ATOM 715 O O . GLN A 1 90 ? 12.198 14.401 -11.554 1.00 96.69 90 GLN A O 1
ATOM 720 N N . LEU A 1 91 ? 11.912 12.817 -13.125 1.00 96.19 91 LEU A N 1
ATOM 721 C CA . LEU A 1 91 ? 10.602 12.385 -12.648 1.00 96.19 91 LEU A CA 1
ATOM 722 C C . LEU A 1 91 ? 10.687 11.811 -11.231 1.00 96.19 91 LEU A C 1
ATOM 724 O O . LEU A 1 91 ? 9.884 12.192 -10.386 1.00 96.19 91 LEU A O 1
ATOM 728 N N . ASP A 1 92 ? 11.674 10.957 -10.958 1.00 95.50 92 ASP A N 1
ATOM 729 C CA . ASP A 1 92 ? 11.874 10.365 -9.633 1.00 95.50 92 ASP A CA 1
ATOM 730 C C . ASP A 1 92 ? 12.112 11.457 -8.572 1.00 95.50 92 ASP A C 1
ATOM 732 O O . ASP A 1 92 ? 11.497 11.434 -7.506 1.00 95.50 92 ASP A O 1
ATOM 736 N N . VAL A 1 93 ? 12.918 12.478 -8.890 1.00 94.56 93 VAL A N 1
ATOM 737 C CA . VAL A 1 93 ? 13.124 13.643 -8.009 1.00 94.56 93 VAL A CA 1
ATOM 738 C C . VAL A 1 93 ? 11.824 14.418 -7.778 1.00 94.56 93 VAL A C 1
ATOM 740 O O . VAL A 1 93 ? 11.539 14.809 -6.649 1.00 94.56 93 VAL A O 1
ATOM 743 N N . ILE A 1 94 ? 11.012 14.634 -8.817 1.00 91.06 94 ILE A N 1
ATOM 744 C CA . ILE A 1 94 ? 9.721 15.327 -8.683 1.00 91.06 94 ILE A CA 1
ATOM 745 C C . ILE A 1 94 ? 8.758 14.527 -7.802 1.00 91.06 94 ILE A C 1
ATOM 747 O O . ILE A 1 94 ? 8.090 15.121 -6.962 1.00 91.06 94 ILE A O 1
ATOM 751 N N . ILE A 1 95 ? 8.700 13.202 -7.956 1.00 88.44 95 ILE A N 1
ATOM 752 C CA . ILE A 1 95 ? 7.851 12.331 -7.133 1.00 88.44 95 ILE A CA 1
ATOM 753 C C . ILE A 1 95 ? 8.255 12.435 -5.662 1.00 88.44 95 ILE A C 1
ATOM 755 O O . ILE A 1 95 ? 7.398 12.666 -4.812 1.00 88.44 95 ILE A O 1
ATOM 759 N N . VAL A 1 96 ? 9.553 12.332 -5.368 1.00 88.50 96 VAL A N 1
ATOM 760 C CA . VAL A 1 96 ? 10.079 12.482 -4.003 1.00 88.50 96 VAL A CA 1
ATOM 761 C C . VAL A 1 96 ? 9.744 13.870 -3.445 1.00 88.50 96 VAL A C 1
ATOM 763 O O . VAL A 1 96 ? 9.240 13.988 -2.331 1.00 88.50 96 VAL A O 1
ATOM 766 N N . ASN A 1 97 ? 9.929 14.928 -4.237 1.00 87.25 97 ASN A N 1
ATOM 767 C CA . ASN A 1 97 ? 9.592 16.291 -3.823 1.00 87.25 97 ASN A CA 1
ATOM 768 C C . ASN A 1 97 ? 8.086 16.503 -3.616 1.00 87.25 97 ASN A C 1
ATOM 770 O O . ASN A 1 97 ? 7.703 17.304 -2.772 1.00 87.25 97 ASN A O 1
ATOM 774 N N . MET A 1 98 ? 7.227 15.815 -4.373 1.00 82.06 98 MET A N 1
ATOM 775 C CA . MET A 1 98 ? 5.776 15.853 -4.180 1.00 82.06 98 MET A CA 1
ATOM 776 C C . MET A 1 98 ? 5.358 15.122 -2.905 1.00 82.06 98 MET A C 1
ATOM 778 O O . MET A 1 98 ? 4.514 15.631 -2.176 1.00 82.06 98 MET A O 1
ATOM 782 N N . GLN A 1 99 ? 5.965 13.970 -2.610 1.00 78.38 99 GLN A N 1
ATOM 783 C CA . GLN A 1 99 ? 5.721 13.232 -1.366 1.00 78.38 99 GLN A CA 1
ATOM 784 C C . GLN A 1 99 ? 6.169 14.024 -0.134 1.00 78.38 99 GLN A C 1
ATOM 786 O O . GLN A 1 99 ? 5.491 14.015 0.888 1.00 78.38 99 GLN A O 1
ATOM 791 N N . HIS A 1 100 ? 7.286 14.742 -0.243 1.00 79.81 100 HIS A N 1
ATOM 792 C CA . HIS A 1 100 ? 7.799 15.615 0.812 1.00 79.81 100 HIS A CA 1
ATOM 793 C C . HIS A 1 100 ? 7.354 17.071 0.662 1.00 79.81 100 HIS A C 1
ATOM 795 O O . HIS A 1 100 ? 7.919 17.956 1.306 1.00 79.81 100 HIS A O 1
ATOM 801 N N . ASN A 1 101 ? 6.360 17.346 -0.187 1.00 86.12 101 ASN A N 1
ATOM 802 C CA . ASN A 1 101 ? 5.815 18.686 -0.301 1.00 86.12 101 ASN A CA 1
ATOM 803 C C . ASN A 1 101 ? 5.203 19.050 1.058 1.00 86.12 101 ASN A C 1
ATOM 805 O O . ASN A 1 101 ? 4.323 18.317 1.521 1.00 86.12 101 ASN A O 1
ATOM 809 N N . PRO A 1 102 ? 5.604 20.175 1.679 1.00 83.12 102 PRO A N 1
ATOM 810 C CA . PRO A 1 102 ? 5.040 20.615 2.948 1.00 83.12 102 PRO A CA 1
ATOM 811 C C . PRO A 1 102 ? 3.509 20.603 2.957 1.00 83.12 102 PRO A C 1
ATOM 813 O O . PRO A 1 102 ? 2.912 20.269 3.968 1.00 83.12 102 PRO A O 1
ATOM 816 N N . ALA A 1 103 ? 2.863 20.894 1.823 1.00 86.44 103 ALA A N 1
ATOM 817 C CA . ALA A 1 103 ? 1.408 20.853 1.718 1.00 86.44 103 ALA A CA 1
ATOM 818 C C . ALA A 1 103 ? 0.806 19.445 1.901 1.00 86.44 103 ALA A C 1
ATOM 820 O O . ALA A 1 103 ? -0.239 19.325 2.533 1.00 86.44 103 ALA A O 1
ATOM 821 N N . GLU A 1 104 ? 1.429 18.392 1.363 1.00 83.25 104 GLU A N 1
ATOM 822 C CA . GLU A 1 104 ? 0.931 17.015 1.520 1.00 83.25 104 GLU A CA 1
ATOM 823 C C . GLU A 1 104 ? 1.248 16.463 2.912 1.00 83.25 104 GLU A C 1
ATOM 825 O O . GLU A 1 104 ? 0.404 15.808 3.518 1.00 83.25 104 GLU A O 1
ATOM 830 N N . VAL A 1 105 ? 2.421 16.794 3.461 1.00 87.06 105 VAL A N 1
ATOM 831 C CA . VAL A 1 105 ? 2.772 16.456 4.850 1.00 87.06 105 VAL A CA 1
ATOM 832 C C . VAL A 1 105 ? 1.767 17.085 5.815 1.00 87.06 105 VAL A C 1
ATOM 834 O O . VAL A 1 105 ? 1.162 16.374 6.611 1.00 87.06 105 VAL A O 1
ATOM 837 N N . LEU A 1 106 ? 1.496 18.386 5.666 1.00 89.88 106 LEU A N 1
ATOM 838 C CA . LEU A 1 106 ? 0.509 19.091 6.484 1.00 89.88 106 LEU A CA 1
ATOM 839 C C . LEU A 1 106 ? -0.902 18.517 6.318 1.00 89.88 106 LEU A C 1
ATOM 841 O O . LEU A 1 106 ? -1.646 18.461 7.288 1.00 89.88 106 LEU A O 1
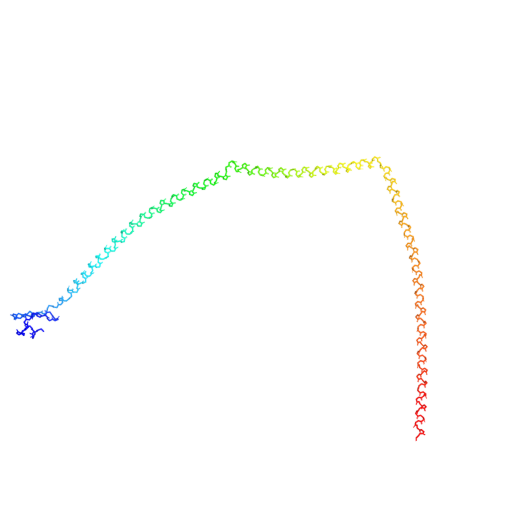ATOM 845 N N . ARG A 1 107 ? -1.300 18.075 5.118 1.00 89.44 107 ARG A N 1
ATOM 846 C CA . ARG A 1 107 ? -2.604 17.414 4.927 1.00 89.44 107 ARG A CA 1
ATOM 847 C C . ARG A 1 107 ? -2.704 16.096 5.683 1.00 89.44 107 ARG A C 1
ATOM 849 O O . ARG A 1 107 ? -3.747 15.835 6.273 1.00 89.44 107 ARG A O 1
ATOM 856 N N . ASN A 1 108 ? -1.649 15.284 5.657 1.00 88.81 108 ASN A N 1
ATOM 857 C CA . ASN A 1 108 ? -1.618 14.024 6.395 1.00 88.81 108 ASN A CA 1
ATOM 858 C C . ASN A 1 108 ? -1.651 14.274 7.908 1.00 88.81 108 ASN A C 1
ATOM 860 O O . ASN A 1 108 ? -2.443 13.643 8.597 1.00 88.81 108 ASN A O 1
ATOM 864 N N . GLU A 1 109 ? -0.870 15.240 8.400 1.00 92.25 109 GLU A N 1
ATOM 865 C CA . GLU A 1 109 ? -0.892 15.652 9.810 1.00 92.25 109 GLU A CA 1
ATOM 866 C C . GLU A 1 109 ? -2.273 16.173 10.228 1.00 92.25 109 GLU A C 1
ATOM 868 O O . GLU A 1 109 ? -2.774 15.809 11.286 1.00 92.25 109 GLU A O 1
ATOM 873 N N . ILE A 1 110 ? -2.934 16.984 9.391 1.00 94.69 110 ILE A N 1
ATOM 874 C CA . ILE A 1 110 ? -4.304 17.448 9.657 1.00 94.69 110 ILE A CA 1
ATOM 875 C C . ILE A 1 110 ? -5.262 16.259 9.763 1.00 94.69 110 ILE A C 1
ATOM 877 O O . ILE A 1 110 ? -6.052 16.213 10.700 1.00 94.69 110 ILE A O 1
ATOM 881 N N . ALA A 1 111 ? -5.188 15.295 8.843 1.00 94.62 111 ALA A N 1
ATOM 882 C CA . ALA A 1 111 ? -6.055 14.120 8.871 1.00 94.62 111 ALA A CA 1
ATOM 883 C C . ALA A 1 111 ? -5.824 13.248 10.120 1.00 94.62 111 ALA A C 1
ATOM 885 O O . ALA A 1 111 ? -6.782 12.729 10.694 1.00 94.62 111 ALA A O 1
ATOM 886 N N . GLU A 1 112 ? -4.571 13.109 10.557 1.00 96.06 112 GLU A N 1
ATOM 887 C CA . GLU A 1 112 ? -4.208 12.399 11.787 1.00 96.06 112 GLU A CA 1
ATOM 888 C C . GLU A 1 112 ? -4.753 13.123 13.026 1.00 96.06 112 GLU A C 1
ATOM 890 O O . GLU A 1 112 ? -5.473 12.523 13.823 1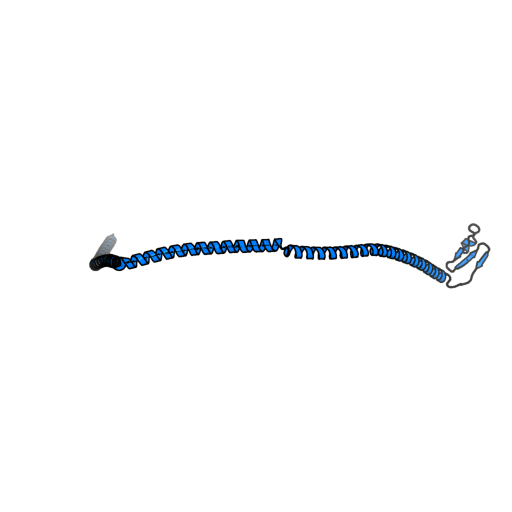.00 96.06 112 GLU A O 1
ATOM 895 N N . ILE A 1 113 ? -4.537 14.438 13.127 1.00 96.50 113 ILE A N 1
ATOM 896 C CA . ILE A 1 113 ? -5.060 15.267 14.224 1.00 96.50 113 ILE A CA 1
ATOM 897 C C . ILE A 1 113 ? -6.597 15.249 14.253 1.00 96.50 113 ILE A C 1
ATOM 899 O O . ILE A 1 113 ? -7.201 15.195 15.324 1.00 96.50 113 ILE A O 1
ATOM 903 N N . GLU A 1 114 ? -7.268 15.283 13.100 1.00 96.69 114 GLU A N 1
ATOM 904 C CA . GLU A 1 114 ? -8.731 15.182 13.027 1.00 96.69 114 GLU A CA 1
ATOM 905 C C . GLU A 1 114 ? -9.243 13.834 13.559 1.00 96.69 114 GLU A C 1
ATOM 907 O O . GLU A 1 114 ? -10.260 13.800 14.263 1.00 96.69 114 GLU A O 1
ATOM 912 N N . ALA A 1 115 ? -8.530 12.738 13.279 1.00 96.19 115 ALA A N 1
ATOM 913 C CA . ALA A 1 115 ? -8.846 11.420 13.821 1.00 96.19 115 ALA A CA 1
ATOM 914 C C . ALA A 1 115 ? -8.626 11.359 15.344 1.00 96.19 115 ALA A C 1
ATOM 916 O O . ALA A 1 115 ? -9.514 10.902 16.070 1.00 96.19 115 ALA A O 1
ATOM 917 N N . GLU A 1 116 ? -7.506 11.893 15.841 1.00 96.81 116 GLU A N 1
ATOM 918 C CA . GLU A 1 116 ? -7.219 11.983 17.280 1.00 96.81 116 GLU A CA 1
ATOM 919 C C . GLU A 1 116 ? -8.270 12.824 18.021 1.00 96.81 116 GLU A C 1
ATOM 921 O O . GLU A 1 116 ? -8.752 12.442 19.090 1.00 96.81 116 GLU A O 1
ATOM 926 N N . ILE A 1 117 ? -8.702 13.950 17.441 1.00 96.94 117 ILE A N 1
ATOM 927 C CA . ILE A 1 117 ? -9.770 14.784 18.010 1.00 96.94 117 ILE A CA 1
ATOM 928 C C . ILE A 1 117 ? -11.072 13.988 18.136 1.00 96.94 117 ILE A C 1
ATOM 930 O O . ILE A 1 117 ? -11.778 14.134 19.139 1.00 96.94 117 ILE A O 1
ATOM 934 N N . ALA A 1 118 ? -11.416 13.165 17.144 1.00 95.81 118 ALA A N 1
ATOM 935 C CA . ALA A 1 118 ? -12.615 12.336 17.199 1.00 95.81 118 ALA A CA 1
ATOM 936 C C . ALA A 1 118 ? -12.532 11.287 18.323 1.00 95.81 118 ALA A C 1
ATOM 938 O O . ALA A 1 118 ? -13.488 11.138 19.090 1.00 95.81 118 ALA A O 1
ATOM 939 N N . GLU A 1 119 ? -11.387 10.619 18.475 1.00 96.12 119 GLU A N 1
ATOM 940 C CA . GLU A 1 119 ? -11.148 9.643 19.545 1.00 96.12 119 GLU A CA 1
ATOM 941 C C . GLU A 1 119 ? -11.188 10.292 20.937 1.00 96.12 119 GLU A C 1
ATOM 943 O O . GLU A 1 119 ? -11.867 9.813 21.855 1.00 96.12 119 GLU A O 1
ATOM 948 N N . HIS A 1 120 ? -10.515 11.431 21.100 1.00 96.06 120 HIS A N 1
ATOM 949 C CA . HIS A 1 120 ? -10.518 12.174 22.354 1.00 96.06 120 HIS A CA 1
ATOM 950 C C . HIS A 1 120 ? -11.913 12.685 22.714 1.00 96.06 120 HIS A C 1
ATOM 952 O O . HIS A 1 120 ? -12.301 12.609 23.880 1.00 96.06 120 HIS A O 1
ATOM 958 N N . ARG A 1 121 ? -12.709 13.142 21.738 1.00 96.38 121 ARG A N 1
ATOM 959 C CA . ARG A 1 121 ? -14.113 13.518 21.975 1.00 96.38 121 ARG A CA 1
ATOM 960 C C . ARG A 1 121 ? -14.944 12.333 22.455 1.00 96.38 121 ARG A C 1
ATOM 962 O O . ARG A 1 121 ? -15.616 12.461 23.474 1.00 96.38 121 ARG A O 1
ATOM 969 N N . ALA A 1 122 ? -14.836 11.177 21.800 1.00 95.69 122 ALA A N 1
ATOM 970 C CA . ALA A 1 122 ? -15.537 9.966 22.232 1.00 95.69 122 ALA A CA 1
ATOM 971 C C . ALA A 1 122 ? -15.149 9.556 23.666 1.00 95.69 122 ALA A C 1
ATOM 973 O O . ALA A 1 122 ? -16.008 9.200 24.473 1.00 95.69 122 ALA A O 1
ATOM 974 N N . THR A 1 123 ? -13.865 9.678 24.010 1.00 96.19 123 THR A N 1
ATOM 975 C CA . THR A 1 123 ? -13.355 9.398 25.360 1.00 96.19 123 THR A CA 1
ATOM 976 C C . THR A 1 123 ? -13.911 10.376 26.398 1.00 96.19 123 THR A C 1
ATOM 978 O O . THR A 1 123 ? -14.309 9.967 27.493 1.00 96.19 123 THR A O 1
ATOM 981 N N . VAL A 1 124 ? -13.968 11.670 26.069 1.00 96.88 124 VAL A N 1
ATOM 982 C CA . VAL A 1 124 ? -14.536 12.709 26.944 1.00 96.88 124 VAL A CA 1
ATOM 983 C C . VAL A 1 124 ? -16.026 12.475 27.175 1.00 96.88 124 VAL A C 1
ATOM 985 O O . VAL A 1 124 ? -16.473 12.565 28.321 1.00 96.88 124 VAL A O 1
ATOM 988 N N . ASP A 1 125 ? -16.773 12.133 26.125 1.00 95.75 125 ASP A N 1
ATOM 989 C CA . ASP A 1 125 ? -18.208 11.860 26.203 1.00 95.75 125 ASP A CA 1
ATOM 990 C C . ASP A 1 125 ? -18.495 10.607 27.042 1.00 95.75 125 ASP A C 1
ATOM 992 O O . ASP A 1 125 ? -19.333 10.650 27.948 1.00 95.75 125 ASP A O 1
ATOM 996 N N . GLY A 1 126 ? -17.740 9.522 26.832 1.00 95.25 126 GLY A N 1
ATOM 997 C CA . GLY A 1 126 ? -17.825 8.315 27.661 1.00 95.25 126 GLY A CA 1
ATOM 998 C C . GLY A 1 126 ? -17.513 8.605 29.132 1.00 95.25 126 GLY A C 1
ATOM 999 O O . GLY A 1 126 ? -18.303 8.291 30.023 1.00 95.25 126 GLY A O 1
ATOM 1000 N N . SER A 1 127 ? -16.426 9.333 29.394 1.00 93.88 127 SER A N 1
ATOM 1001 C CA . SER A 1 127 ? -16.042 9.741 30.753 1.00 93.88 127 SER A CA 1
ATOM 1002 C C . SER A 1 127 ? -17.069 10.678 31.404 1.00 93.88 127 SER A C 1
ATOM 1004 O O . SER A 1 127 ? -17.209 10.717 32.628 1.00 93.88 127 SER A O 1
ATOM 1006 N N . ALA A 1 128 ? -17.776 11.503 30.627 1.00 95.62 128 ALA A N 1
ATOM 1007 C CA . ALA A 1 128 ? -18.849 12.356 31.135 1.00 95.62 128 ALA A CA 1
ATOM 1008 C C . ALA A 1 128 ? -20.072 11.530 31.561 1.00 95.62 128 ALA A C 1
ATOM 1010 O O . ALA A 1 128 ? -20.622 11.781 32.636 1.00 95.62 128 ALA A O 1
ATOM 1011 N N . GLN A 1 129 ? -20.452 10.519 30.776 1.00 94.62 129 GLN A N 1
ATOM 1012 C CA . GLN A 1 129 ? -21.529 9.592 31.134 1.00 94.62 129 GLN A CA 1
ATOM 1013 C C . GLN A 1 129 ? -21.187 8.794 32.393 1.00 94.62 129 GLN A C 1
ATOM 1015 O O . GLN A 1 129 ? -21.985 8.752 33.329 1.00 94.62 129 GLN A O 1
ATOM 1020 N N . GLU A 1 130 ? -19.979 8.233 32.469 1.00 94.69 130 GLU A N 1
ATOM 1021 C CA . GLU A 1 130 ? -19.520 7.511 33.658 1.00 94.69 130 GLU A CA 1
ATOM 1022 C C . GLU A 1 130 ? -19.559 8.401 34.903 1.00 94.69 130 GLU A C 1
ATOM 1024 O O . GLU A 1 130 ? -20.133 8.016 35.925 1.00 94.69 130 GLU A O 1
ATOM 1029 N N . ARG A 1 131 ? -19.051 9.638 34.809 1.00 94.50 131 ARG A N 1
ATOM 1030 C CA . ARG A 1 131 ? -19.132 10.612 35.909 1.00 94.50 131 ARG A CA 1
ATOM 1031 C C . ARG A 1 131 ? -20.568 10.878 36.351 1.00 94.50 131 ARG A C 1
ATOM 1033 O O . ARG A 1 131 ? -20.812 10.908 37.555 1.00 94.50 131 ARG A O 1
ATOM 1040 N N . ALA A 1 132 ? -21.511 11.028 35.420 1.00 95.25 132 ALA A N 1
ATOM 1041 C CA . ALA A 1 132 ? -22.919 11.229 35.756 1.00 95.25 132 ALA A CA 1
ATOM 1042 C C . ALA A 1 132 ? -23.500 10.022 36.515 1.00 95.25 132 ALA A C 1
ATOM 1044 O O . ALA A 1 132 ? -24.161 10.200 37.538 1.00 95.25 132 ALA A O 1
ATOM 1045 N N . THR A 1 133 ? -23.197 8.794 36.079 1.00 94.62 133 THR A N 1
ATOM 1046 C CA . THR A 1 133 ? -23.659 7.570 36.766 1.00 94.62 133 THR A CA 1
ATOM 1047 C C . THR A 1 133 ? -23.029 7.380 38.146 1.00 94.62 133 THR A C 1
ATOM 1049 O O . THR A 1 133 ? -23.678 6.914 39.082 1.00 94.62 133 THR A O 1
ATOM 1052 N N . LEU A 1 134 ? -21.761 7.759 38.309 1.00 93.69 134 LEU A N 1
ATOM 1053 C CA . LEU A 1 134 ? -21.094 7.716 39.605 1.00 93.69 134 LEU A CA 1
ATOM 1054 C C . LEU A 1 134 ? -21.668 8.776 40.546 1.00 93.69 134 LEU A C 1
ATOM 1056 O O . LEU A 1 134 ? -21.882 8.481 41.718 1.00 93.69 134 LEU A O 1
ATOM 1060 N N . GLN A 1 135 ? -21.979 9.975 40.046 1.00 94.69 135 GLN A N 1
ATOM 1061 C CA . GLN A 1 135 ? -22.626 11.021 40.840 1.00 94.69 135 GLN A CA 1
ATOM 1062 C C . GLN A 1 135 ? -24.014 10.605 41.331 1.00 94.69 135 GLN A C 1
ATOM 1064 O O . GLN A 1 135 ? -24.310 10.800 42.510 1.00 94.69 135 GLN A O 1
ATOM 1069 N N . THR A 1 136 ? -24.848 9.994 40.482 1.00 94.12 136 THR A N 1
ATOM 1070 C CA . THR A 1 136 ? -26.159 9.490 40.926 1.00 94.12 136 THR A CA 1
ATOM 1071 C C . THR A 1 136 ? -26.002 8.399 41.979 1.00 94.12 136 THR A C 1
ATOM 1073 O O . THR A 1 136 ? -26.667 8.444 43.011 1.00 94.12 136 THR A O 1
ATOM 1076 N N . LYS A 1 137 ? -25.058 7.471 41.790 1.00 93.44 137 LYS A N 1
ATOM 1077 C CA . LYS A 1 137 ? -24.789 6.404 42.762 1.00 93.44 137 LYS A CA 1
ATOM 1078 C C . LYS A 1 137 ? -24.252 6.931 44.093 1.00 93.44 137 LYS A C 1
ATOM 1080 O O . LYS A 1 137 ? -24.632 6.422 45.145 1.00 93.44 137 LYS A O 1
ATOM 1085 N N . ILE A 1 138 ? -23.397 7.953 44.069 1.00 92.62 138 ILE A N 1
ATOM 1086 C CA . ILE A 1 138 ? -22.935 8.637 45.284 1.00 92.62 138 ILE A CA 1
ATOM 1087 C C . ILE A 1 138 ? -24.127 9.272 46.003 1.00 92.62 138 ILE A C 1
ATOM 1089 O O . ILE A 1 138 ? -24.282 9.046 47.199 1.00 92.62 138 ILE A O 1
ATOM 1093 N N . ALA A 1 139 ? -25.003 9.986 45.290 1.00 92.56 139 ALA A N 1
ATOM 1094 C CA . ALA A 1 139 ? -26.189 10.600 45.884 1.00 92.56 139 ALA A CA 1
ATOM 1095 C C . ALA A 1 139 ? -27.139 9.560 46.511 1.00 92.56 139 ALA A C 1
ATOM 1097 O O . ALA A 1 139 ? -27.621 9.759 47.625 1.00 92.56 139 ALA A O 1
ATOM 1098 N N . GLU A 1 140 ? -27.361 8.421 45.848 1.00 88.44 140 GLU A N 1
ATOM 1099 C CA . GLU A 1 140 ? -28.145 7.308 46.401 1.00 88.44 140 GLU A CA 1
ATOM 1100 C C . GLU A 1 140 ? -27.519 6.730 47.676 1.00 88.44 140 GLU A C 1
ATOM 1102 O O . GLU A 1 140 ? -28.220 6.452 48.650 1.00 88.4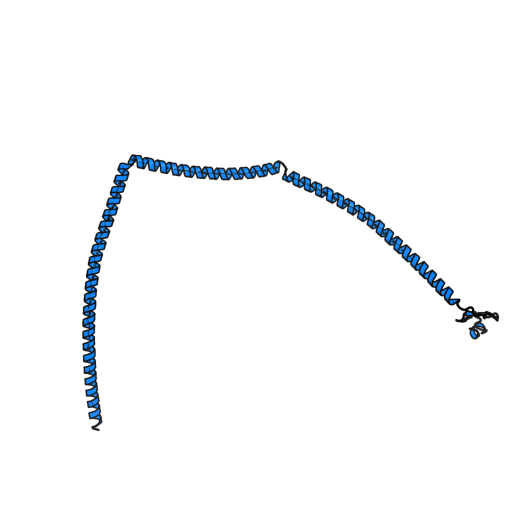4 140 GLU A O 1
ATOM 1107 N N . LEU A 1 141 ? -26.197 6.536 47.688 1.00 87.06 141 LEU A N 1
ATOM 1108 C CA . LEU A 1 141 ? -25.481 6.033 48.860 1.00 87.06 141 LEU A CA 1
ATOM 1109 C C . LEU A 1 141 ? -25.497 7.042 50.013 1.00 87.06 141 LEU A C 1
ATOM 1111 O O . LEU A 1 141 ? -25.648 6.643 51.167 1.00 87.06 141 LEU A O 1
ATOM 1115 N N . GLU A 1 142 ? -25.378 8.337 49.722 1.00 87.94 142 GLU A N 1
ATOM 1116 C CA . GLU A 1 142 ? -25.504 9.397 50.721 1.00 87.94 142 GLU A CA 1
ATOM 1117 C C . GLU A 1 142 ? -26.911 9.455 51.323 1.00 87.94 142 GLU A C 1
ATOM 1119 O O . GLU A 1 142 ? -27.040 9.588 52.542 1.00 87.94 142 GLU A O 1
ATOM 1124 N N . ASP A 1 143 ? -27.959 9.313 50.507 1.00 85.88 143 ASP A N 1
ATOM 1125 C CA . ASP A 1 143 ? -29.339 9.267 50.998 1.00 85.88 143 ASP A CA 1
ATOM 1126 C C . ASP A 1 143 ? -29.590 8.017 51.851 1.00 85.88 143 ASP A C 1
ATOM 1128 O O . ASP A 1 143 ? -30.129 8.114 52.956 1.00 85.88 143 ASP A O 1
ATOM 1132 N N . ARG A 1 144 ? -29.093 6.849 51.417 1.00 80.31 144 ARG A N 1
ATOM 1133 C CA . ARG A 1 144 ? -29.126 5.617 52.224 1.00 80.31 144 ARG A CA 1
ATOM 1134 C C . ARG A 1 144 ? -28.411 5.785 53.558 1.00 80.31 144 ARG A C 1
ATOM 1136 O O . ARG A 1 144 ? -28.944 5.358 54.575 1.00 80.31 144 ARG A O 1
ATOM 1143 N N . LYS A 1 145 ? -27.240 6.427 53.576 1.00 81.12 145 LYS A N 1
ATOM 1144 C CA . LYS A 1 145 ? -26.482 6.679 54.809 1.00 81.12 145 LYS A CA 1
ATOM 1145 C C . LYS A 1 145 ? -27.217 7.640 55.747 1.00 81.12 145 LYS A C 1
ATOM 1147 O O . LYS A 1 145 ? -27.212 7.441 56.956 1.00 81.12 145 LYS A O 1
ATOM 1152 N N . LYS A 1 146 ? -27.877 8.677 55.219 1.00 82.56 146 LYS A N 1
ATOM 1153 C CA . LYS A 1 146 ? -28.695 9.596 56.034 1.00 82.56 146 LYS A CA 1
ATOM 1154 C C . LYS A 1 146 ? -29.946 8.911 56.593 1.00 82.56 146 LYS A C 1
ATOM 1156 O O . LYS A 1 146 ? -30.311 9.156 57.741 1.00 82.56 146 LYS A O 1
ATOM 1161 N N . ASN A 1 147 ? -30.563 8.030 55.809 1.00 78.38 147 ASN A N 1
ATOM 1162 C CA . ASN A 1 147 ? -31.818 7.349 56.132 1.00 78.38 147 ASN A CA 1
ATOM 1163 C C . ASN A 1 147 ? -31.624 5.904 56.631 1.00 78.38 147 ASN A C 1
ATOM 1165 O O . ASN A 1 147 ? -32.568 5.113 56.618 1.00 78.38 147 ASN A O 1
ATOM 1169 N N . GLU A 1 148 ? -30.425 5.558 57.102 1.00 72.56 148 GLU A N 1
ATOM 1170 C CA . GLU A 1 148 ? -29.986 4.190 57.416 1.00 72.56 148 GLU A CA 1
ATOM 1171 C C . GLU A 1 148 ? -30.939 3.465 58.379 1.00 72.56 148 GLU A C 1
ATOM 1173 O O . GLU A 1 148 ? -31.346 2.332 58.130 1.00 72.56 148 GLU A O 1
ATOM 1178 N N . LYS A 1 149 ? -31.412 4.155 59.426 1.00 73.38 149 LYS A N 1
ATOM 1179 C CA . LYS A 1 149 ? -32.399 3.597 60.370 1.00 73.38 149 LYS A CA 1
ATOM 1180 C C . LYS A 1 149 ? -33.72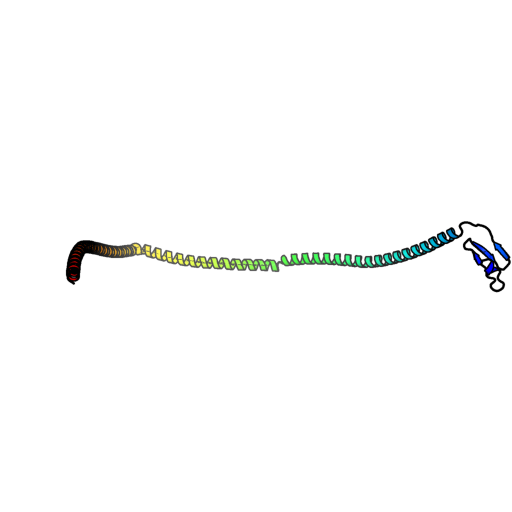9 3.246 59.693 1.00 73.38 149 LYS A C 1
ATOM 1182 O O . LYS A 1 149 ? -34.270 2.172 59.933 1.00 73.38 149 LYS A O 1
ATOM 1187 N N . ALA A 1 150 ? -34.239 4.124 58.829 1.00 75.44 150 ALA A N 1
ATOM 1188 C CA . ALA A 1 150 ? -35.507 3.914 58.131 1.00 75.44 150 ALA A CA 1
ATOM 1189 C C . ALA A 1 150 ? -35.403 2.832 57.044 1.00 75.44 150 ALA A C 1
ATOM 1191 O O . ALA A 1 150 ? -36.372 2.110 56.798 1.00 75.44 150 ALA A O 1
ATOM 1192 N N . PHE A 1 151 ? -34.237 2.701 56.401 1.00 68.94 151 PHE A N 1
ATOM 1193 C CA . PHE A 1 151 ? -33.993 1.667 55.399 1.00 68.94 151 PHE A CA 1
ATOM 1194 C C . PHE A 1 151 ? -33.836 0.289 56.044 1.00 68.94 151 PHE A C 1
ATOM 1196 O O . PHE A 1 151 ? -34.510 -0.647 55.623 1.00 68.94 151 PHE A O 1
ATOM 1203 N N . HIS A 1 152 ? -33.058 0.180 57.126 1.00 74.75 152 HIS A N 1
ATOM 1204 C CA . HIS A 1 152 ? -32.936 -1.065 57.886 1.00 74.75 152 HIS A CA 1
ATOM 1205 C C . HIS A 1 152 ? -34.269 -1.538 58.459 1.00 74.75 152 HIS A C 1
ATOM 1207 O O . HIS A 1 152 ? -34.556 -2.733 58.444 1.00 74.75 152 HIS A O 1
ATOM 1213 N N . GLU A 1 153 ? -35.112 -0.624 58.940 1.00 80.56 153 GLU A N 1
ATOM 1214 C CA . GLU A 1 153 ? -36.425 -0.993 59.463 1.00 80.56 153 GLU A CA 1
ATOM 1215 C C . GLU A 1 153 ? -37.382 -1.460 58.353 1.00 80.56 153 GLU A C 1
ATOM 1217 O O . GLU A 1 153 ? -38.135 -2.415 58.553 1.00 80.56 153 GLU A O 1
ATOM 1222 N N . LYS A 1 154 ? -37.305 -0.869 57.149 1.00 80.44 154 LYS A N 1
ATOM 1223 C CA . LYS A 1 154 ? -38.025 -1.363 55.963 1.00 80.44 154 LYS A CA 1
ATOM 1224 C C . LYS A 1 154 ? -37.517 -2.725 55.495 1.00 80.44 154 LYS A C 1
ATOM 1226 O O . LYS A 1 154 ? -38.335 -3.625 55.328 1.00 80.44 154 LYS A O 1
ATOM 1231 N N . GLU A 1 155 ? -36.205 -2.895 55.329 1.00 80.50 155 GLU A N 1
ATOM 1232 C CA . GLU A 1 155 ? -35.601 -4.174 54.927 1.00 80.50 155 GLU A CA 1
ATOM 1233 C C . GLU A 1 155 ? -35.941 -5.281 55.917 1.00 80.50 155 GLU A C 1
ATOM 1235 O O . GLU A 1 155 ? -36.364 -6.360 55.511 1.00 80.50 155 GLU A O 1
ATOM 1240 N N . LYS A 1 156 ? -35.842 -5.002 57.221 1.00 83.44 156 LYS A N 1
ATOM 1241 C CA . LYS A 1 156 ? -36.226 -5.955 58.261 1.00 83.44 156 LYS A CA 1
ATOM 1242 C C . LYS A 1 156 ? -37.697 -6.341 58.138 1.00 83.44 156 LYS A C 1
ATOM 1244 O O . LYS A 1 156 ? -38.023 -7.522 58.188 1.00 83.44 156 LYS A O 1
ATOM 1249 N N . LYS A 1 157 ? -38.589 -5.368 57.932 1.00 87.25 157 LYS A N 1
ATOM 1250 C CA . LYS A 1 157 ? -40.030 -5.619 57.811 1.00 87.25 157 LYS A CA 1
ATOM 1251 C C . LYS A 1 157 ? -40.388 -6.406 56.550 1.00 87.25 157 LYS A C 1
ATOM 1253 O O . LYS A 1 157 ? -41.287 -7.244 56.594 1.00 87.25 157 LYS A O 1
ATOM 1258 N N . ASP A 1 158 ? -39.716 -6.151 55.432 1.00 85.44 158 ASP A N 1
ATOM 1259 C CA . ASP A 1 158 ? -39.952 -6.891 54.192 1.00 85.44 158 ASP A CA 1
ATOM 1260 C C . ASP A 1 158 ? -39.336 -8.296 54.241 1.00 85.44 158 ASP A C 1
ATOM 1262 O O . ASP A 1 158 ? -40.001 -9.250 53.833 1.00 85.44 158 ASP A O 1
ATOM 1266 N N . ALA A 1 159 ? -38.161 -8.464 54.855 1.00 85.38 159 ALA A N 1
ATOM 1267 C CA . ALA A 1 159 ? -37.596 -9.778 55.156 1.00 85.38 159 ALA A CA 1
ATOM 1268 C C . ALA A 1 159 ? -38.503 -10.586 56.104 1.00 85.38 159 ALA A C 1
ATOM 1270 O O . ALA A 1 159 ? -38.790 -11.750 55.835 1.00 85.38 159 ALA A O 1
ATOM 1271 N N . GLU A 1 160 ? -39.042 -9.974 57.165 1.00 89.56 160 GLU A N 1
ATOM 1272 C CA . GLU A 1 160 ? -40.001 -10.614 58.080 1.00 89.56 160 GLU A CA 1
ATOM 1273 C C . GLU A 1 160 ? -41.295 -11.039 57.370 1.00 89.56 160 GLU A C 1
ATOM 1275 O O . GLU A 1 160 ? -41.839 -12.110 57.653 1.00 89.56 160 GLU A O 1
ATOM 1280 N N . LYS A 1 161 ? -41.805 -10.226 56.434 1.00 91.31 161 LYS A N 1
ATOM 1281 C CA . LYS A 1 161 ? -42.964 -10.607 55.612 1.00 91.31 161 LYS A CA 1
ATOM 1282 C C . LYS A 1 161 ? -42.642 -11.797 54.721 1.00 91.31 161 LYS A C 1
ATOM 1284 O O . LYS A 1 161 ? -43.436 -12.734 54.699 1.00 91.31 161 LYS A O 1
ATOM 1289 N N . GLN A 1 162 ? -41.510 -11.757 54.014 1.00 90.00 162 GLN A N 1
ATOM 1290 C CA . GLN A 1 162 ? -41.076 -12.840 53.132 1.00 90.00 162 GLN A CA 1
ATOM 1291 C C . GLN A 1 162 ? -40.908 -14.147 53.906 1.00 90.00 162 GLN A C 1
ATOM 1293 O O . GLN A 1 162 ? -41.395 -15.191 53.466 1.00 90.00 162 GLN A O 1
ATOM 1298 N N . LEU A 1 163 ? -40.312 -14.070 55.095 1.00 90.69 163 LEU A N 1
ATOM 1299 C CA . LEU A 1 163 ? -40.115 -15.207 55.982 1.00 90.69 163 LEU A CA 1
ATOM 1300 C C . LEU A 1 163 ? -41.460 -15.783 56.448 1.00 90.69 163 LEU A C 1
ATOM 1302 O O . LEU A 1 163 ? -41.692 -16.974 56.277 1.00 90.69 163 LEU A O 1
ATOM 1306 N N . LYS A 1 164 ? -42.414 -14.943 56.874 1.00 92.38 164 LYS A N 1
ATOM 1307 C CA . LYS A 1 164 ? -43.780 -15.393 57.209 1.00 92.38 164 LYS A CA 1
ATOM 1308 C C . LYS A 1 164 ? -44.517 -16.030 56.032 1.00 92.38 164 LYS A C 1
ATOM 1310 O O . LYS A 1 164 ? -45.269 -16.985 56.224 1.00 92.38 164 LYS A O 1
ATOM 1315 N N . THR A 1 165 ? -44.373 -15.497 54.819 1.00 90.94 165 THR A N 1
ATOM 1316 C CA . THR A 1 165 ? -44.974 -16.122 53.628 1.00 90.94 165 THR A CA 1
ATOM 1317 C C . THR A 1 165 ? -44.331 -17.465 53.309 1.00 90.94 165 THR A C 1
ATOM 1319 O O . THR A 1 165 ? -45.055 -18.409 53.002 1.00 90.94 165 THR A O 1
ATOM 1322 N N . ALA A 1 166 ? -43.007 -17.575 53.434 1.00 90.62 166 ALA A N 1
ATOM 1323 C CA . ALA A 1 166 ? -42.287 -18.824 53.227 1.00 90.62 166 ALA A CA 1
ATOM 1324 C C . ALA A 1 166 ? -42.663 -19.878 54.283 1.00 90.62 166 ALA A C 1
ATOM 1326 O O . ALA A 1 166 ? -42.932 -21.021 53.926 1.00 90.62 166 ALA A O 1
ATOM 1327 N N . GLU A 1 167 ? -42.779 -19.495 55.558 1.00 91.88 167 GLU A N 1
ATOM 1328 C CA . GLU A 1 167 ? -43.231 -20.374 56.647 1.00 91.88 167 GLU A CA 1
ATOM 1329 C C . GLU A 1 167 ? -44.650 -20.901 56.411 1.00 91.88 167 GLU A C 1
ATOM 1331 O O . GLU A 1 167 ? -44.899 -22.099 56.536 1.00 91.88 167 GLU A O 1
ATOM 1336 N N . LYS A 1 168 ? -45.586 -20.029 56.010 1.00 92.94 168 LYS A N 1
ATOM 1337 C CA . LYS A 1 168 ? -46.956 -20.448 55.672 1.00 92.94 168 LYS A CA 1
ATOM 1338 C C . LYS A 1 168 ? -46.988 -21.410 54.489 1.00 92.94 168 LYS A C 1
ATOM 1340 O O . LYS A 1 168 ? -47.728 -22.390 54.527 1.00 92.94 168 LYS A O 1
ATOM 1345 N N . ALA A 1 169 ? -46.202 -21.135 53.448 1.00 90.94 169 ALA A N 1
ATOM 1346 C CA . ALA A 1 169 ? -46.094 -22.020 52.293 1.00 90.94 169 ALA A CA 1
ATOM 1347 C C . ALA A 1 169 ? -45.500 -23.381 52.685 1.00 90.94 169 ALA A C 1
ATOM 1349 O O . ALA A 1 169 ? -45.985 -24.415 52.230 1.00 90.94 169 ALA A O 1
ATOM 1350 N N . TYR A 1 170 ? -44.500 -23.388 53.568 1.00 92.06 170 TYR A N 1
ATOM 1351 C CA . TYR A 1 170 ? -43.887 -24.606 54.083 1.00 92.06 170 TYR A CA 1
ATOM 1352 C C . TYR A 1 170 ? -44.868 -25.458 54.899 1.00 92.06 170 TYR A C 1
ATOM 1354 O O . TYR A 1 170 ? -44.992 -26.652 54.633 1.00 92.06 170 TYR A O 1
ATOM 1362 N N . GLU A 1 171 ? -45.606 -24.870 55.848 1.00 91.56 171 GLU A N 1
ATOM 1363 C CA . GLU A 1 171 ? -46.599 -25.623 56.631 1.00 91.56 171 GLU A CA 1
ATOM 1364 C C . GLU A 1 171 ? -47.742 -26.148 55.746 1.00 91.56 171 GLU A C 1
ATOM 1366 O O . GLU A 1 171 ? -48.123 -27.311 55.873 1.00 91.56 171 GLU A O 1
ATOM 1371 N N . ALA A 1 172 ? -48.213 -25.366 54.767 1.00 91.81 172 ALA A N 1
ATOM 1372 C CA . ALA A 1 172 ? -49.207 -25.838 53.800 1.00 91.81 172 ALA A CA 1
ATOM 1373 C C . ALA A 1 172 ? -48.693 -27.026 52.963 1.00 91.81 172 ALA A C 1
ATOM 1375 O O . ALA A 1 172 ? -49.413 -28.006 52.765 1.00 91.81 172 ALA A O 1
ATOM 1376 N N . LEU A 1 173 ? -47.438 -26.970 52.501 1.00 91.25 173 LEU A N 1
ATOM 1377 C CA . LEU A 1 173 ? -46.812 -28.060 51.748 1.00 91.25 173 LEU A CA 1
ATOM 1378 C C . LEU A 1 173 ? -46.654 -29.319 52.611 1.00 91.25 173 LEU A C 1
ATOM 1380 O O . LEU A 1 173 ? -46.915 -30.428 52.152 1.00 91.25 173 LEU A O 1
ATOM 1384 N N . LYS A 1 174 ? -46.249 -29.152 53.870 1.00 93.44 174 LYS A N 1
ATOM 1385 C CA . LYS A 1 174 ? -46.061 -30.233 54.843 1.00 93.44 174 LYS A CA 1
ATOM 1386 C C . LYS A 1 174 ? -47.376 -30.925 55.193 1.00 93.44 174 LYS A C 1
ATOM 1388 O O . LYS A 1 174 ? -47.415 -32.154 55.242 1.00 93.44 174 LYS A O 1
ATOM 1393 N N . ASP A 1 175 ? -48.453 -30.173 55.397 1.00 91.81 175 ASP A N 1
ATOM 1394 C CA . ASP A 1 175 ? -49.775 -30.758 55.627 1.00 91.81 175 ASP A CA 1
ATOM 1395 C C . ASP A 1 175 ? -50.323 -31.425 54.359 1.00 91.81 175 ASP A C 1
ATOM 1397 O O . ASP A 1 175 ? -50.819 -32.550 54.436 1.00 91.81 175 ASP A O 1
ATOM 1401 N N . GLY A 1 176 ? -50.114 -30.824 53.181 1.00 90.94 176 GLY A N 1
ATOM 1402 C CA . GLY A 1 176 ? -50.399 -31.461 51.890 1.00 90.94 176 GLY A CA 1
ATOM 1403 C C . GLY A 1 176 ? -49.611 -32.760 51.667 1.00 90.94 176 GLY A C 1
ATOM 1404 O O . GLY A 1 176 ? -50.129 -33.729 51.115 1.00 90.94 176 GLY A O 1
ATOM 1405 N N . GLN A 1 177 ? -48.369 -32.834 52.147 1.00 91.38 177 GLN A N 1
ATOM 1406 C CA . GLN A 1 177 ? -47.563 -34.051 52.080 1.00 91.38 177 GLN A CA 1
ATOM 1407 C C . GLN A 1 177 ? -48.096 -35.139 53.021 1.00 91.38 177 GLN A C 1
ATOM 1409 O O . GLN A 1 177 ? -48.089 -36.313 52.653 1.00 91.38 177 GLN A O 1
ATOM 1414 N N . LYS A 1 178 ? -48.556 -34.782 54.229 1.00 92.31 178 LYS A N 1
ATOM 1415 C CA . LYS A 1 178 ? -49.171 -35.745 55.159 1.00 92.31 178 LYS A CA 1
ATOM 1416 C C . LYS A 1 178 ? -50.461 -36.324 54.590 1.00 92.31 178 LYS A C 1
ATOM 1418 O O . LYS A 1 178 ? -50.637 -37.537 54.646 1.00 92.31 178 LYS A O 1
ATOM 1423 N N . THR A 1 179 ? -51.336 -35.483 54.034 1.00 90.19 179 THR A N 1
ATOM 1424 C CA . THR A 1 179 ? -52.584 -35.951 53.417 1.00 90.19 179 THR A CA 1
ATOM 1425 C C . THR A 1 179 ? -52.284 -36.825 52.210 1.00 90.19 179 THR A C 1
ATOM 1427 O O . THR A 1 179 ? -52.776 -37.942 52.151 1.00 90.19 179 THR A O 1
ATOM 1430 N N . SER A 1 180 ? -51.389 -36.391 51.318 1.00 89.19 180 SER A N 1
ATOM 1431 C CA . SER A 1 180 ? -50.947 -37.183 50.165 1.00 89.19 180 SER A CA 1
ATOM 1432 C C . SER A 1 180 ? -50.379 -38.551 50.569 1.00 89.19 180 SER A C 1
ATOM 1434 O O . SER A 1 180 ? -50.743 -39.559 49.968 1.00 89.19 180 SER A O 1
ATOM 1436 N N . LYS A 1 181 ? -49.554 -38.620 51.627 1.00 92.25 181 LYS A N 1
ATOM 1437 C CA . LYS A 1 181 ? -49.063 -39.894 52.183 1.00 92.25 181 LYS A CA 1
ATOM 1438 C C . LYS A 1 181 ? -50.199 -40.780 52.696 1.00 92.25 181 LYS A C 1
ATOM 1440 O O . LYS A 1 181 ? -50.234 -41.951 52.342 1.00 92.25 181 LYS A O 1
ATOM 1445 N N . ALA A 1 182 ? -51.139 -40.229 53.464 1.00 91.12 182 ALA A N 1
ATOM 1446 C CA . ALA A 1 182 ? -52.288 -40.986 53.961 1.00 91.12 182 ALA A CA 1
ATOM 1447 C C . ALA A 1 182 ? -53.162 -41.527 52.816 1.00 91.12 182 ALA A C 1
ATOM 1449 O O . ALA A 1 182 ? -53.585 -42.679 52.853 1.00 91.12 182 ALA A O 1
ATOM 1450 N N . THR A 1 183 ? -53.387 -40.729 51.767 1.00 90.12 183 THR A N 1
ATOM 1451 C CA . THR A 1 183 ? -54.126 -41.164 50.576 1.00 90.12 183 THR A CA 1
ATOM 1452 C C . THR A 1 183 ? -53.381 -42.261 49.819 1.00 90.12 183 THR A C 1
ATOM 1454 O O . THR A 1 183 ? -54.006 -43.217 49.373 1.00 90.12 183 THR A O 1
ATOM 1457 N N . LEU A 1 184 ? -52.053 -42.157 49.692 1.00 92.31 184 LEU A N 1
ATOM 1458 C CA . LEU A 1 184 ? -51.229 -43.200 49.076 1.00 92.31 184 LEU A CA 1
ATOM 1459 C C . LEU A 1 184 ? -51.277 -44.511 49.864 1.00 92.31 184 LEU A C 1
ATOM 1461 O O . LEU A 1 184 ? -51.361 -45.573 49.251 1.00 92.31 184 LEU A O 1
ATOM 1465 N N . ASP A 1 185 ? -51.239 -44.452 51.194 1.00 91.88 185 ASP A N 1
ATOM 1466 C CA . ASP A 1 185 ? -51.330 -45.645 52.037 1.00 91.88 185 ASP A CA 1
ATOM 1467 C C . ASP A 1 185 ? -52.728 -46.286 51.966 1.00 91.88 185 ASP A C 1
ATOM 1469 O O . ASP A 1 185 ? -52.819 -47.509 51.868 1.00 91.88 185 ASP A O 1
ATOM 1473 N N . MET A 1 186 ? -53.807 -45.492 51.899 1.00 92.12 186 MET A N 1
ATOM 1474 C CA . MET A 1 186 ? -55.158 -46.013 51.629 1.00 92.12 186 MET A CA 1
ATOM 1475 C C . MET A 1 186 ? -55.265 -46.667 50.247 1.00 92.12 186 MET A C 1
ATOM 1477 O O . MET A 1 186 ? -55.748 -47.790 50.150 1.00 92.12 186 MET A O 1
ATOM 1481 N N . LEU A 1 187 ? -54.775 -46.013 49.186 1.00 90.94 187 LEU A N 1
ATOM 1482 C CA . LEU A 1 187 ? -54.791 -46.589 47.834 1.00 90.94 187 LEU A CA 1
ATOM 1483 C C . LEU A 1 187 ? -53.989 -47.892 47.763 1.00 90.94 187 LEU A C 1
ATOM 1485 O O . LEU A 1 187 ? -54.371 -48.810 47.046 1.00 90.94 187 LEU A O 1
ATOM 1489 N N . ARG A 1 188 ? -52.871 -47.991 48.494 1.00 92.25 188 ARG A N 1
ATOM 1490 C CA . ARG A 1 188 ? -52.092 -49.234 48.586 1.00 92.25 188 ARG A CA 1
ATOM 1491 C C . ARG A 1 188 ? -52.905 -50.358 49.218 1.00 92.25 188 ARG A C 1
ATOM 1493 O O . ARG A 1 188 ? -52.930 -51.447 48.660 1.00 92.25 188 ARG A O 1
ATOM 1500 N N . GLN A 1 189 ? -53.594 -50.080 50.326 1.00 92.12 189 GLN A N 1
ATOM 1501 C CA . GLN A 1 189 ? -54.485 -51.054 50.959 1.00 92.12 189 GLN A CA 1
ATOM 1502 C C . GLN A 1 189 ? -55.621 -51.472 50.019 1.00 92.12 189 GLN A C 1
ATOM 1504 O O . GLN A 1 189 ? -55.891 -52.661 49.888 1.00 92.12 189 GLN A O 1
ATOM 1509 N N . GLU A 1 190 ? -56.239 -50.523 49.314 1.00 92.19 190 GLU A N 1
ATOM 1510 C CA . GLU A 1 190 ? -57.288 -50.809 48.330 1.00 92.19 190 GLU A CA 1
ATOM 1511 C C . GLU A 1 190 ? -56.767 -51.703 47.192 1.00 92.19 190 GLU A C 1
ATOM 1513 O O . GLU A 1 190 ? -57.376 -52.725 46.879 1.00 92.19 190 GLU A O 1
ATOM 1518 N N . VAL A 1 191 ? -55.592 -51.397 46.632 1.00 92.12 191 VAL A N 1
ATOM 1519 C CA . VAL A 1 191 ? -54.942 -52.235 45.611 1.00 92.12 191 VAL A CA 1
ATOM 1520 C C . VAL A 1 191 ? -54.666 -53.649 46.125 1.00 92.12 191 VAL A C 1
ATOM 1522 O O . VAL A 1 191 ? -54.876 -54.607 45.381 1.00 92.12 191 VAL A O 1
ATOM 1525 N N . ASP A 1 192 ? -54.216 -53.804 47.370 1.00 91.31 192 ASP A N 1
ATOM 1526 C CA . ASP A 1 192 ? -53.966 -55.124 47.952 1.00 91.31 192 ASP A CA 1
ATOM 1527 C C . ASP A 1 192 ? -55.272 -55.911 48.151 1.00 91.31 192 ASP A C 1
ATOM 1529 O O . ASP A 1 192 ? -55.322 -57.087 47.795 1.00 91.31 192 ASP A O 1
ATOM 1533 N N . THR A 1 193 ? -56.355 -55.264 48.601 1.00 90.88 193 THR A N 1
ATOM 1534 C CA . THR A 1 193 ? -57.680 -55.909 48.709 1.00 90.88 193 THR A CA 1
ATOM 1535 C C . THR A 1 193 ? -58.276 -56.299 47.354 1.00 90.88 193 THR A C 1
ATOM 1537 O O . THR A 1 193 ? -58.839 -57.382 47.204 1.00 90.88 193 THR A O 1
ATOM 1540 N N . LEU A 1 194 ? -58.118 -55.454 46.330 1.00 91.31 194 LEU A N 1
ATOM 1541 C CA . LEU A 1 194 ? -58.553 -55.772 44.969 1.00 91.31 194 LEU A CA 1
ATOM 1542 C C . LEU A 1 194 ? -57.734 -56.919 44.374 1.00 91.31 194 LEU A C 1
ATOM 1544 O O . LEU A 1 194 ? -58.276 -57.735 43.639 1.00 91.31 194 LEU A O 1
ATOM 1548 N N . ARG A 1 195 ? -56.439 -57.018 44.697 1.00 91.88 195 ARG A N 1
ATOM 1549 C CA . ARG A 1 195 ? -55.603 -58.155 44.288 1.00 91.88 195 ARG A CA 1
ATOM 1550 C C . ARG A 1 195 ? -56.044 -59.460 44.936 1.00 91.88 195 ARG A C 1
ATOM 1552 O O . ARG A 1 195 ? -56.073 -60.465 44.235 1.00 91.88 195 ARG A O 1
ATOM 1559 N N . THR A 1 196 ? -56.371 -59.456 46.230 1.00 91.25 196 THR A N 1
ATOM 1560 C CA . THR A 1 196 ? -56.876 -60.664 46.901 1.00 91.25 196 THR A CA 1
ATOM 1561 C C . THR A 1 196 ? -58.224 -61.083 46.329 1.00 91.25 196 THR A C 1
ATOM 1563 O O . THR A 1 196 ? -58.369 -62.241 45.962 1.00 91.25 196 THR A O 1
ATOM 1566 N N . SER A 1 197 ? -59.149 -60.137 46.136 1.00 90.81 197 SER A N 1
ATOM 1567 C CA . SER A 1 197 ? -60.448 -60.409 45.504 1.00 90.81 197 SER A CA 1
ATOM 1568 C C . SER A 1 197 ? -60.296 -60.926 44.072 1.00 90.81 197 SER A C 1
ATOM 1570 O O . SER A 1 197 ? -60.955 -61.887 43.707 1.00 90.81 197 SER A O 1
ATOM 1572 N N . LEU A 1 198 ? -59.390 -60.357 43.268 1.00 90.81 198 LEU A N 1
ATOM 1573 C CA . LEU A 1 198 ? -59.132 -60.847 41.911 1.00 90.81 198 LEU A CA 1
ATOM 1574 C C . LEU A 1 198 ? -58.599 -62.288 41.915 1.00 90.81 198 LEU A C 1
ATOM 1576 O O . LEU A 1 198 ? -58.879 -63.053 40.997 1.00 90.81 198 LEU A O 1
ATOM 1580 N N . GLU A 1 199 ? -57.783 -62.650 42.903 1.00 90.31 199 GLU A N 1
ATOM 1581 C CA . GLU A 1 199 ? -57.245 -64.005 43.018 1.00 90.31 199 GLU A CA 1
ATOM 1582 C C . GLU A 1 199 ? -58.315 -65.007 43.474 1.00 90.31 199 GLU A C 1
ATOM 1584 O O . GLU A 1 199 ? -58.364 -66.116 42.947 1.00 90.31 199 GLU A O 1
ATOM 1589 N N . GLU A 1 200 ? -59.210 -64.598 44.377 1.00 90.06 200 GLU A N 1
ATOM 1590 C CA . GLU A 1 200 ? -60.413 -65.355 44.745 1.00 90.06 200 GLU A CA 1
ATOM 1591 C C . GLU A 1 200 ? -61.330 -65.557 43.525 1.00 90.06 200 GLU A C 1
ATOM 1593 O O . GLU A 1 200 ? -61.648 -66.697 43.187 1.00 90.06 200 GLU A O 1
ATOM 1598 N N . ASP A 1 201 ? -61.647 -64.488 42.785 1.00 88.25 201 ASP A N 1
ATOM 1599 C CA . ASP A 1 201 ? -62.465 -64.543 41.565 1.00 88.25 201 ASP A CA 1
ATOM 1600 C C . ASP A 1 201 ? -61.849 -65.472 40.504 1.00 88.25 201 ASP A C 1
ATOM 1602 O O . ASP A 1 201 ? -62.554 -66.234 39.840 1.00 88.25 201 ASP A O 1
ATOM 1606 N N . LYS A 1 202 ? -60.519 -65.449 40.327 1.00 90.19 202 LYS A N 1
ATOM 1607 C CA . LYS A 1 202 ? -59.833 -66.380 39.415 1.00 90.19 202 LYS A CA 1
ATOM 1608 C C . LYS A 1 202 ? -59.995 -67.830 39.856 1.00 90.19 202 LYS A C 1
ATOM 1610 O O . LYS A 1 202 ? -60.257 -68.675 39.002 1.00 90.19 202 LYS A O 1
ATOM 1615 N N . GLN A 1 203 ? -59.838 -68.121 41.148 1.00 89.81 203 GLN A N 1
ATOM 1616 C CA . GLN A 1 203 ? -60.022 -69.474 41.680 1.00 89.81 203 GLN A CA 1
ATOM 1617 C C . GLN A 1 203 ? -61.468 -69.947 41.493 1.00 89.81 203 GLN A C 1
ATOM 1619 O O . GLN A 1 203 ? -61.689 -71.092 41.095 1.00 89.81 203 GLN A O 1
ATOM 1624 N N . GLU A 1 204 ? -62.452 -69.068 41.701 1.00 87.81 204 GLU A N 1
ATOM 1625 C CA . GLU A 1 204 ? -63.861 -69.370 41.429 1.00 87.81 204 GLU A CA 1
ATOM 1626 C C . GLU A 1 204 ? -64.118 -69.646 39.942 1.00 87.81 204 GLU A C 1
ATOM 1628 O O . GLU A 1 204 ? -64.802 -70.615 39.603 1.00 87.81 204 GLU A O 1
ATOM 1633 N N . VAL A 1 205 ? -63.535 -68.853 39.036 1.00 87.88 205 VAL A N 1
ATOM 1634 C CA . VAL A 1 205 ? -63.641 -69.067 37.584 1.00 87.88 205 VAL A CA 1
ATOM 1635 C C . VAL A 1 205 ? -62.974 -70.376 37.156 1.00 87.88 205 VAL A C 1
ATOM 1637 O O . VAL A 1 205 ? -63.527 -71.094 36.322 1.00 87.88 205 VAL A O 1
ATOM 1640 N N . GLU A 1 206 ? -61.809 -70.722 37.705 1.00 88.25 206 GLU A N 1
ATOM 1641 C CA . GLU A 1 206 ? -61.155 -72.010 37.444 1.00 88.25 206 GLU A CA 1
ATOM 1642 C C . GLU A 1 206 ? -62.013 -73.183 37.929 1.00 88.25 206 GLU A C 1
ATOM 1644 O O . GLU A 1 206 ? -62.245 -74.126 37.168 1.00 88.25 206 GLU A O 1
ATOM 1649 N N . ALA A 1 207 ? -62.564 -73.097 39.143 1.00 86.56 207 ALA A N 1
ATOM 1650 C CA . ALA A 1 207 ? -63.466 -74.109 39.683 1.00 86.56 207 ALA A CA 1
ATOM 1651 C C . ALA A 1 207 ? -64.746 -74.255 38.839 1.00 86.56 207 ALA A C 1
ATOM 1653 O O . ALA A 1 207 ? -65.168 -75.374 38.534 1.00 86.56 207 ALA A O 1
ATOM 1654 N N . ALA A 1 208 ? -65.342 -73.139 38.407 1.00 83.50 208 ALA A N 1
ATOM 1655 C CA . ALA A 1 208 ? -66.513 -73.135 37.536 1.00 83.50 208 ALA A CA 1
ATOM 1656 C C . ALA A 1 208 ? -66.203 -73.732 36.153 1.00 83.50 208 ALA A C 1
ATOM 1658 O O . ALA A 1 208 ? -66.980 -74.540 35.644 1.00 83.50 208 ALA A O 1
ATOM 1659 N N . ASN A 1 209 ? -65.056 -73.393 35.556 1.00 85.62 209 ASN A N 1
ATOM 1660 C CA . ASN A 1 209 ? -64.614 -73.962 34.281 1.00 85.62 209 ASN A CA 1
ATOM 1661 C C . ASN A 1 209 ? -64.381 -75.474 34.374 1.00 85.62 209 ASN A C 1
ATOM 1663 O O . ASN A 1 209 ? -64.750 -76.208 33.454 1.00 85.62 209 ASN A O 1
ATOM 1667 N N . GLU A 1 210 ? -63.809 -75.956 35.478 1.00 84.81 210 GLU A N 1
ATOM 1668 C CA . GLU A 1 210 ? -63.610 -77.388 35.704 1.00 84.81 210 GLU A CA 1
ATOM 1669 C C . GLU A 1 210 ? -64.953 -78.115 35.886 1.00 84.81 210 GLU A C 1
ATOM 1671 O O . GLU A 1 210 ? -65.176 -79.170 35.289 1.00 84.81 210 GLU A O 1
ATOM 1676 N N . ALA A 1 211 ? -65.904 -77.512 36.607 1.00 82.38 211 ALA A N 1
ATOM 1677 C CA . ALA A 1 211 ? -67.266 -78.034 36.720 1.00 82.38 211 ALA A CA 1
ATOM 1678 C C . ALA A 1 211 ? -67.983 -78.097 35.356 1.00 82.38 211 ALA A C 1
ATOM 1680 O O . ALA A 1 211 ? -68.638 -79.096 35.045 1.00 82.38 211 ALA A O 1
ATOM 1681 N N . VAL A 1 212 ? -67.823 -77.072 34.508 1.00 81.62 212 VAL A N 1
ATOM 1682 C CA . VAL A 1 212 ? -68.356 -77.064 33.135 1.00 81.62 212 VAL A CA 1
ATOM 1683 C C . VAL A 1 212 ? -67.702 -78.154 32.287 1.00 81.62 212 VAL A C 1
ATOM 1685 O O . VAL A 1 212 ? -68.415 -78.883 31.599 1.00 81.62 212 VAL A O 1
ATOM 1688 N N . ARG A 1 213 ? -66.376 -78.336 32.355 1.00 82.06 213 ARG A N 1
ATOM 1689 C CA . ARG A 1 213 ? -65.682 -79.430 31.649 1.00 82.06 213 ARG A CA 1
ATOM 1690 C C . ARG A 1 213 ? -66.211 -80.800 32.048 1.00 82.06 213 ARG A C 1
ATOM 1692 O O . ARG A 1 213 ? -66.487 -81.615 31.171 1.00 82.06 213 ARG A O 1
ATOM 1699 N N . GLN A 1 214 ? -66.397 -81.037 33.345 1.00 82.44 214 GLN A N 1
ATOM 1700 C CA . GLN A 1 214 ? -66.970 -82.289 33.841 1.00 82.44 214 GLN A CA 1
ATOM 1701 C C . GLN A 1 214 ? -68.412 -82.492 33.355 1.00 82.44 214 GLN A C 1
ATOM 1703 O O . GLN A 1 214 ? -68.799 -83.613 33.027 1.00 82.44 214 GLN A O 1
ATOM 1708 N N . ALA A 1 215 ? -69.215 -81.426 33.279 1.00 75.94 215 ALA A N 1
ATOM 1709 C CA . ALA A 1 215 ? -70.574 -81.493 32.745 1.00 75.94 215 ALA A CA 1
ATOM 1710 C C . ALA A 1 215 ? -70.599 -81.779 31.232 1.00 75.94 215 ALA A C 1
ATOM 1712 O O . ALA A 1 215 ? -71.413 -82.584 30.783 1.00 75.94 215 ALA A O 1
ATOM 1713 N N . VAL A 1 216 ? -69.691 -81.175 30.455 1.00 77.62 216 VAL A N 1
ATOM 1714 C CA . VAL A 1 216 ? -69.551 -81.434 29.011 1.00 77.62 216 VAL A CA 1
ATOM 1715 C C . VAL A 1 216 ? -69.083 -82.865 28.754 1.00 77.62 216 VAL A C 1
ATOM 1717 O O . VAL A 1 216 ? -69.686 -83.538 27.927 1.00 77.62 216 VAL A O 1
ATOM 1720 N N . GLN A 1 217 ? -68.094 -83.373 29.499 1.00 77.25 217 GLN A N 1
ATOM 1721 C CA . GLN A 1 217 ? -67.668 -84.777 29.393 1.00 77.25 217 GLN A CA 1
ATOM 1722 C C . GLN A 1 217 ? -68.823 -85.741 29.674 1.00 77.25 217 GLN A C 1
ATOM 1724 O O . GLN A 1 217 ? -69.080 -86.632 28.873 1.00 77.25 217 GLN A O 1
ATOM 1729 N N . LYS A 1 218 ? -69.592 -85.508 30.746 1.00 76.81 218 LYS A N 1
ATOM 1730 C CA . LYS A 1 218 ? -70.793 -86.307 31.041 1.00 76.81 218 LYS A CA 1
ATOM 1731 C C . LYS A 1 218 ? -71.835 -86.239 29.920 1.00 76.81 218 LYS A C 1
ATOM 1733 O O . LYS A 1 218 ? -72.490 -87.239 29.642 1.00 76.81 218 LYS A O 1
ATOM 1738 N N . ALA A 1 219 ? -72.009 -85.080 29.284 1.00 70.44 219 ALA A N 1
ATOM 1739 C CA . ALA A 1 219 ? -72.927 -84.927 28.157 1.00 70.44 219 ALA A CA 1
ATOM 1740 C C . ALA A 1 219 ? -72.430 -85.644 26.887 1.00 70.44 219 ALA A C 1
ATOM 1742 O O . ALA A 1 219 ? -73.242 -86.225 26.167 1.00 70.44 219 ALA A O 1
ATOM 1743 N N . ASP A 1 220 ? -71.121 -85.636 26.624 1.00 72.38 220 ASP A N 1
ATOM 1744 C CA . ASP A 1 220 ? -70.507 -86.355 25.502 1.00 72.38 220 ASP A CA 1
ATOM 1745 C C . ASP A 1 220 ? -70.532 -87.878 25.706 1.00 72.38 220 ASP A C 1
ATOM 1747 O O . ASP A 1 220 ? -70.811 -88.612 24.754 1.00 72.38 220 ASP A O 1
ATOM 1751 N N . ASP A 1 221 ? -70.324 -88.359 26.935 1.00 71.88 221 ASP A N 1
ATOM 1752 C CA . ASP A 1 221 ? -70.456 -89.778 27.286 1.00 71.88 221 ASP A CA 1
ATOM 1753 C C . ASP A 1 221 ? -71.907 -90.257 27.096 1.00 71.88 221 ASP A C 1
ATOM 1755 O O . ASP A 1 221 ? -72.146 -91.256 26.418 1.00 71.88 221 ASP A O 1
ATOM 1759 N N . LEU A 1 222 ? -72.900 -89.474 27.540 1.00 67.88 222 LEU A N 1
ATOM 1760 C CA . LEU A 1 222 ? -74.325 -89.752 27.288 1.00 67.88 222 LEU A CA 1
ATOM 1761 C C . LEU A 1 222 ? -74.692 -89.724 25.789 1.00 67.88 222 LEU A C 1
ATOM 1763 O O . LEU A 1 222 ? -75.584 -90.452 25.343 1.00 67.88 222 LEU A O 1
ATOM 1767 N N . LYS A 1 223 ? -74.011 -88.898 24.985 1.00 65.25 223 LYS A N 1
ATOM 1768 C CA . LYS A 1 223 ? -74.171 -88.878 23.521 1.00 65.25 223 LYS A CA 1
ATOM 1769 C C . LYS A 1 223 ? -73.572 -90.112 22.846 1.00 65.25 223 LYS A C 1
ATOM 1771 O O . LYS A 1 223 ? -74.139 -90.605 21.874 1.00 65.25 223 LYS A O 1
ATOM 1776 N N . LYS A 1 224 ? -72.444 -90.627 23.341 1.00 65.31 224 LYS A N 1
ATOM 1777 C CA . LYS A 1 224 ? -71.868 -91.889 22.850 1.00 65.31 224 LYS A CA 1
ATOM 1778 C C . LYS A 1 224 ? -72.737 -93.086 23.214 1.00 65.31 224 LYS A C 1
ATOM 1780 O O . LYS A 1 224 ? -72.939 -93.948 22.364 1.00 65.31 224 LYS A O 1
ATOM 1785 N N . ASP A 1 225 ? -73.310 -93.090 24.413 1.00 59.78 225 ASP A N 1
ATOM 1786 C CA . ASP A 1 225 ? -74.209 -94.158 24.860 1.00 59.78 225 ASP A CA 1
ATOM 1787 C C . ASP A 1 225 ? -75.528 -94.186 24.067 1.00 59.78 225 ASP A C 1
ATOM 1789 O O . ASP A 1 225 ? -76.107 -95.251 23.867 1.00 59.78 225 ASP A O 1
ATOM 1793 N N . THR A 1 226 ? -75.984 -93.042 23.546 1.00 56.47 226 THR A N 1
ATOM 1794 C CA . THR A 1 226 ? -77.173 -92.970 22.676 1.00 56.47 226 THR A CA 1
ATOM 1795 C C . THR A 1 226 ? -76.887 -93.332 21.215 1.00 56.47 226 THR A C 1
ATOM 1797 O O . THR A 1 226 ? -77.757 -93.900 20.565 1.00 56.47 226 THR A O 1
ATOM 1800 N N . LEU A 1 227 ? -75.671 -93.094 20.708 1.00 54.53 227 LEU A N 1
ATOM 1801 C CA . LEU A 1 227 ? -75.241 -93.522 19.364 1.00 54.53 227 LEU A CA 1
ATOM 1802 C C . LEU A 1 227 ? -74.845 -95.008 19.281 1.00 54.53 227 LEU A C 1
ATOM 1804 O O . LEU A 1 227 ? -74.753 -95.545 18.184 1.00 54.53 227 LEU A O 1
ATOM 1808 N N . ALA A 1 228 ? -74.623 -95.679 20.414 1.00 53.28 228 ALA A N 1
ATOM 1809 C CA . ALA A 1 228 ? -74.435 -97.132 20.481 1.00 53.28 228 ALA A CA 1
ATOM 1810 C C . ALA A 1 228 ? -75.764 -97.917 20.584 1.00 53.28 228 ALA A C 1
ATOM 1812 O O . ALA A 1 228 ? -75.743 -99.146 20.665 1.00 53.28 228 ALA A O 1
ATOM 1813 N N . ALA A 1 229 ? -76.905 -97.215 20.608 1.00 49.28 229 ALA A N 1
ATOM 1814 C CA . ALA A 1 229 ? -78.252 -97.778 20.711 1.00 49.28 229 ALA A CA 1
ATOM 1815 C C . ALA A 1 229 ? -79.057 -97.736 19.386 1.00 49.28 229 ALA A C 1
ATOM 1817 O O . ALA A 1 229 ? -80.261 -97.999 19.409 1.00 49.28 229 ALA A O 1
ATOM 1818 N N . GLU A 1 230 ? -78.399 -97.459 18.253 1.00 41.31 230 GLU A N 1
ATOM 1819 C CA . GLU A 1 230 ? -78.884 -97.686 16.873 1.00 41.31 230 GLU A CA 1
ATOM 1820 C C . GLU A 1 230 ? -78.034 -98.759 16.175 1.00 41.31 230 GLU A C 1
ATOM 1822 O O . GLU A 1 230 ? -78.620 -99.566 15.416 1.00 41.31 230 GLU A O 1
#

Radius of gyration: 73.87 Å; chains: 1; bounding box: 132×119×163 Å

pLDDT: mean 86.93, std 10.66, range [41.31, 97.69]